Protein AF-A0A7X7H9I0-F1 (afdb_monomer_lite)

Secondary structure (DSSP, 8-state):
-----------------------HHHHHHHHHHHHHTT----SEE-SSB----SEETTEEEEEEES-TTTB-TT-BB-PPPTTT--EEEEEEEEEEETTEEEEEEEEEEEPPPPHHHHHHHHHHH------SSB-S-----SEETTEEEEEEES-TTTB-TT--B-PPPTTSPPEEEEEEEEEEETTEEEEEEEEEEEPPP--PPP-GGG-S---S---TTS--TT-TTEEEESSHHHHHHHHH----GGGT--S--EEEE-S-----HHHHHHH-TT----TTTS-----------

pLDDT: mean 80.33, std 20.79, range [27.22, 98.69]

Sequence (297 aa):
MRYKGILLFVIILLLLGCGSKVDTSDEVEKALDAAISQVEIPSVIQEEAIALPDSINTVQIIWSTDHPEYISFEGVITRPEPEAGSQKVTLSATFSLAGVIRTVRYEVTVSAIPPEEIIASALASLNIGSMEAVTDDLNLPTSIGKVEVSWISSHPEYLDQNGKVKRPLFGHENVGVSLTASLSYLGKTASKIFSVTIISSDIEPFDYSKILGFACNIEPTLLEAGDPGYYLVSNEREFLEVLAYENNAKKGTIAAKVIEITSDLDLGYSEVLAKYPEVTFNDTIFREHKTPQTHPL

Radius of gyration: 45.27 Å; chains: 1; bounding box: 93×41×139 Å

Structure (mmCIF, N/CA/C/O backbone):
data_AF-A0A7X7H9I0-F1
#
_entry.id   AF-A0A7X7H9I0-F1
#
loop_
_atom_site.group_PDB
_atom_site.id
_atom_site.type_symbol
_atom_site.label_atom_id
_atom_site.label_alt_id
_atom_site.label_comp_id
_atom_site.label_asym_id
_atom_site.label_entity_id
_atom_site.label_seq_id
_atom_site.pdbx_PDB_ins_code
_atom_site.Cartn_x
_atom_site.Cartn_y
_atom_site.Cartn_z
_atom_site.occupancy
_atom_site.B_iso_or_equiv
_atom_site.auth_seq_id
_atom_site.auth_comp_id
_atom_site.auth_asym_id
_atom_site.auth_atom_id
_atom_site.pdbx_PDB_model_num
ATOM 1 N N . MET A 1 1 ? -56.772 -25.496 32.896 1.00 38.94 1 MET A N 1
ATOM 2 C CA . MET A 1 1 ? -56.787 -26.472 34.007 1.00 38.94 1 MET A CA 1
ATOM 3 C C . MET A 1 1 ? -56.431 -25.741 35.288 1.00 38.94 1 MET A C 1
ATOM 5 O O . MET A 1 1 ? -55.405 -25.082 35.336 1.00 38.94 1 MET A O 1
ATOM 9 N N . ARG A 1 2 ? -57.339 -25.768 36.268 1.00 40.16 2 ARG A N 1
ATOM 10 C CA . ARG A 1 2 ? -57.175 -25.185 37.605 1.00 40.16 2 ARG A CA 1
ATOM 11 C C . ARG A 1 2 ? -56.570 -26.255 38.512 1.00 40.16 2 ARG A C 1
ATOM 13 O O . ARG A 1 2 ? -57.200 -27.297 38.652 1.00 40.16 2 ARG A O 1
ATOM 20 N N . TYR A 1 3 ? -55.449 -25.980 39.172 1.00 37.72 3 TYR A N 1
ATOM 21 C CA . TYR A 1 3 ? -55.061 -26.729 40.367 1.00 37.72 3 TYR A CA 1
ATOM 22 C C . TYR A 1 3 ? -55.278 -25.854 41.603 1.00 37.72 3 TYR A C 1
ATOM 24 O O . TYR A 1 3 ? -54.567 -24.888 41.855 1.00 37.72 3 TYR A O 1
ATOM 32 N N . LYS A 1 4 ? -56.352 -26.193 42.325 1.00 43.50 4 LYS A N 1
ATOM 33 C CA . LYS A 1 4 ? -56.553 -25.916 43.749 1.00 43.50 4 LYS A CA 1
ATOM 34 C C . LYS A 1 4 ? -55.719 -26.939 44.524 1.00 43.50 4 LYS A C 1
ATOM 36 O O . LYS A 1 4 ? -55.781 -28.115 44.176 1.00 43.50 4 LYS A O 1
ATOM 41 N N . GLY A 1 5 ? -55.031 -26.536 45.590 1.00 36.56 5 GLY A N 1
ATOM 42 C CA . GLY A 1 5 ? -54.359 -27.514 46.445 1.00 36.56 5 GLY A CA 1
ATOM 43 C C . GLY A 1 5 ? -53.583 -26.950 47.629 1.00 36.56 5 GLY A C 1
ATOM 44 O O . GLY A 1 5 ? -52.370 -26.882 47.568 1.00 36.56 5 GLY A O 1
ATOM 45 N N . ILE A 1 6 ? -54.317 -26.661 48.707 1.00 41.34 6 ILE A N 1
ATOM 46 C CA . ILE A 1 6 ? -53.933 -26.902 50.111 1.00 41.34 6 ILE A CA 1
ATOM 47 C C . ILE A 1 6 ? -52.895 -25.953 50.743 1.00 41.34 6 ILE A C 1
ATOM 49 O O . ILE A 1 6 ? -51.683 -26.069 50.615 1.00 41.34 6 ILE A O 1
ATOM 53 N N . LEU A 1 7 ? -53.481 -25.062 51.541 1.00 37.81 7 LEU A N 1
ATOM 54 C CA . LEU A 1 7 ? -52.951 -24.361 52.702 1.00 37.81 7 LEU A CA 1
ATOM 55 C C . LEU A 1 7 ? -52.368 -25.359 53.729 1.00 37.81 7 LEU A C 1
ATOM 57 O O . LEU A 1 7 ? -53.114 -26.179 54.263 1.00 37.81 7 LEU A O 1
ATOM 61 N N . LEU A 1 8 ? -51.080 -25.244 54.063 1.00 33.06 8 LEU A N 1
ATOM 62 C CA . LEU A 1 8 ? -50.531 -25.759 55.321 1.00 33.06 8 LEU A CA 1
ATOM 63 C C . LEU A 1 8 ? -49.818 -24.611 56.039 1.00 33.06 8 LEU A C 1
ATOM 65 O O . LEU A 1 8 ? -48.762 -24.139 55.627 1.00 33.06 8 LEU A O 1
ATOM 69 N N . PHE A 1 9 ? -50.467 -24.138 57.097 1.00 39.25 9 PHE A N 1
ATOM 70 C CA . PHE A 1 9 ? -49.982 -23.114 58.007 1.00 39.25 9 PHE A CA 1
ATOM 71 C C . PHE A 1 9 ? -48.996 -23.783 58.972 1.00 39.25 9 PHE A C 1
ATOM 73 O O . PHE A 1 9 ? -49.406 -24.545 59.844 1.00 39.25 9 PHE A O 1
ATOM 80 N N . VAL A 1 10 ? -47.699 -23.528 58.810 1.00 34.97 10 VAL A N 1
ATOM 81 C CA . VAL A 1 10 ? -46.688 -23.886 59.811 1.00 34.97 10 VAL A CA 1
ATOM 82 C C . VAL A 1 10 ? -46.135 -22.585 60.375 1.00 34.97 10 VAL A C 1
ATOM 84 O O . VAL A 1 10 ? -45.251 -21.949 59.810 1.00 34.97 10 VAL A O 1
ATOM 87 N N . ILE A 1 11 ? -46.739 -22.169 61.488 1.00 42.47 11 ILE A N 1
ATOM 88 C CA . ILE A 1 11 ? -46.217 -21.146 62.391 1.00 42.47 11 ILE A CA 1
ATOM 89 C C . ILE A 1 11 ? -44.993 -21.764 63.068 1.00 42.47 11 ILE A C 1
ATOM 91 O O . ILE A 1 11 ? -45.141 -22.658 63.900 1.00 42.47 11 ILE A O 1
ATOM 95 N N . ILE A 1 12 ? -43.793 -21.303 62.711 1.00 37.69 12 ILE A N 1
ATOM 96 C CA . ILE A 1 12 ? -42.585 -21.556 63.499 1.00 37.69 12 ILE A CA 1
ATOM 97 C C . ILE A 1 12 ? -42.215 -20.274 64.235 1.00 37.69 12 ILE A C 1
ATOM 99 O O . ILE A 1 12 ? -42.053 -19.198 63.663 1.00 37.69 12 ILE A O 1
ATOM 103 N N . LEU A 1 13 ? -42.180 -20.463 65.548 1.00 37.75 13 LEU A N 1
ATOM 104 C CA . LEU A 1 13 ? -41.926 -19.538 66.632 1.00 37.75 13 LEU A CA 1
ATOM 105 C C . LEU A 1 13 ? -40.570 -18.825 66.485 1.00 37.75 13 LEU A C 1
ATOM 107 O O . LEU A 1 13 ? -39.574 -19.429 66.092 1.00 37.75 13 LEU A O 1
ATOM 111 N N . LEU A 1 14 ? -40.557 -17.552 66.882 1.00 44.97 14 LEU A N 1
ATOM 112 C CA . LEU A 1 14 ? -39.394 -16.678 67.031 1.00 44.97 14 LEU A CA 1
ATOM 113 C C . LEU A 1 14 ? -38.219 -17.340 67.768 1.00 44.97 14 LEU A C 1
ATOM 115 O O . LEU A 1 14 ? -38.340 -17.707 68.936 1.00 44.97 14 LEU A O 1
ATOM 119 N N . LEU A 1 15 ? -37.047 -17.324 67.133 1.00 39.81 15 LEU A N 1
ATOM 120 C CA . LEU A 1 15 ? -35.767 -17.260 67.832 1.00 39.81 15 LEU A CA 1
ATOM 121 C C . LEU A 1 15 ? -35.225 -15.833 67.699 1.00 39.81 15 LEU A C 1
ATOM 123 O O . LEU A 1 15 ? -34.719 -15.428 66.654 1.00 39.81 15 LEU A O 1
ATOM 127 N N . LEU A 1 16 ? -35.360 -15.070 68.785 1.00 51.75 16 LEU A N 1
ATOM 128 C CA . LEU A 1 16 ? -34.595 -13.854 69.052 1.00 51.75 16 LEU A CA 1
ATOM 129 C C . LEU A 1 16 ? -33.119 -14.243 69.217 1.00 51.75 16 LEU A C 1
ATOM 131 O O . LEU A 1 16 ? -32.644 -14.495 70.322 1.00 51.75 16 LEU A O 1
ATOM 135 N N . GLY A 1 17 ? -32.405 -14.322 68.097 1.00 40.06 17 GLY A N 1
ATOM 136 C CA . GLY A 1 17 ? -30.949 -14.326 68.062 1.00 40.06 17 GLY A CA 1
ATOM 137 C C . GLY A 1 17 ? -30.451 -12.887 68.003 1.00 40.06 17 GLY A C 1
ATOM 138 O O . GLY A 1 17 ? -30.503 -12.252 66.954 1.00 40.06 17 GLY A O 1
ATOM 139 N N . CYS A 1 18 ? -29.995 -12.362 69.136 1.00 53.56 18 CYS A N 1
ATOM 140 C CA . CYS A 1 18 ? -29.270 -11.100 69.204 1.00 53.56 18 CYS A CA 1
ATOM 141 C C . CYS A 1 18 ? -27.853 -11.341 68.655 1.00 53.56 18 CYS A C 1
ATOM 143 O O . CYS A 1 18 ? -26.955 -11.753 69.383 1.00 53.56 18 CYS A O 1
ATOM 145 N N . GLY A 1 19 ? -27.683 -11.163 67.349 1.00 42.34 19 GLY A N 1
ATOM 146 C CA . GLY A 1 19 ? -26.397 -11.100 66.664 1.00 42.34 19 GLY A CA 1
ATOM 147 C C . GLY A 1 19 ? -26.433 -9.861 65.787 1.00 42.34 19 GLY A C 1
ATOM 148 O O . GLY A 1 19 ? -27.454 -9.608 65.150 1.00 42.34 19 GLY A O 1
ATOM 149 N N . SER A 1 20 ? -25.383 -9.044 65.831 1.00 46.44 20 SER A N 1
ATOM 150 C CA . SER A 1 20 ? -25.248 -7.821 65.036 1.00 46.44 20 SER A CA 1
ATOM 151 C C . SER A 1 20 ? -25.801 -8.034 63.628 1.00 46.44 20 SER A C 1
ATOM 153 O O . SER A 1 20 ? -25.281 -8.879 62.900 1.00 46.44 20 SER A O 1
ATOM 155 N N . LYS A 1 21 ? -26.844 -7.280 63.253 1.00 48.03 21 LYS A N 1
ATOM 156 C CA . LYS A 1 21 ? -27.198 -7.045 61.851 1.00 48.03 21 LYS A CA 1
ATOM 157 C C . LYS A 1 21 ? -25.991 -6.365 61.204 1.00 48.03 21 LYS A C 1
ATOM 159 O O . LYS A 1 21 ? -25.941 -5.146 61.117 1.00 48.03 21 LYS A O 1
ATOM 164 N N . VAL A 1 22 ? -24.981 -7.145 60.844 1.00 49.41 22 VAL A N 1
ATOM 165 C CA . VAL A 1 22 ? -24.198 -6.825 59.663 1.00 49.41 22 VAL A CA 1
ATOM 166 C C . VAL A 1 22 ? -25.232 -6.953 58.562 1.00 49.41 22 VAL A C 1
ATOM 168 O O . VAL A 1 22 ? -25.788 -8.033 58.352 1.00 49.41 22 VAL A O 1
ATOM 171 N N . ASP A 1 23 ? -25.669 -5.809 58.052 1.00 62.59 23 ASP A N 1
ATOM 172 C CA . ASP A 1 23 ? -26.717 -5.775 57.055 1.00 62.59 23 ASP A CA 1
ATOM 173 C C . ASP A 1 23 ? -26.186 -6.566 55.860 1.00 62.59 23 ASP A C 1
ATOM 175 O O . ASP A 1 23 ? -25.129 -6.243 55.323 1.00 62.59 23 ASP A O 1
ATOM 179 N N . THR A 1 24 ? -26.865 -7.638 55.457 1.00 72.38 24 THR A N 1
ATOM 180 C CA . THR A 1 24 ? -26.470 -8.412 54.269 1.00 72.38 24 THR A CA 1
ATOM 181 C C . THR A 1 24 ? -26.356 -7.506 53.038 1.00 72.38 24 THR A C 1
ATOM 183 O O . THR A 1 24 ? -25.638 -7.826 52.098 1.00 72.38 24 THR A O 1
ATOM 186 N N . SER A 1 25 ? -27.029 -6.349 53.067 1.00 83.69 25 SER A N 1
ATOM 187 C CA . SER A 1 25 ? -26.870 -5.272 52.095 1.00 83.69 25 SER A CA 1
ATOM 188 C C . SER A 1 25 ? -25.465 -4.646 52.092 1.00 83.69 25 SER A C 1
ATOM 190 O O . SER A 1 25 ? -24.923 -4.409 51.016 1.00 83.69 25 SER A O 1
ATOM 192 N N . ASP A 1 26 ? -24.850 -4.409 53.255 1.00 89.81 26 ASP A N 1
ATOM 193 C CA . ASP A 1 26 ? -23.528 -3.771 53.368 1.00 89.81 26 ASP A CA 1
ATOM 194 C C . ASP A 1 26 ? -22.414 -4.683 52.832 1.00 89.81 26 ASP A C 1
ATOM 196 O O . ASP A 1 26 ? -21.471 -4.222 52.188 1.00 89.81 26 ASP A O 1
ATOM 200 N N . GLU A 1 27 ? -22.522 -5.996 53.064 1.00 91.12 27 GLU A N 1
ATOM 201 C CA . GLU A 1 27 ? -21.573 -6.977 52.522 1.00 91.12 27 GLU A CA 1
ATOM 202 C C . GLU A 1 27 ? -21.681 -7.101 50.995 1.00 91.12 27 GLU A C 1
ATOM 204 O O . GLU A 1 27 ? -20.653 -7.204 50.320 1.00 91.12 27 GLU A O 1
ATOM 209 N N . VAL A 1 28 ? -22.902 -7.049 50.443 1.00 94.75 28 VAL A N 1
ATOM 210 C CA . VAL A 1 28 ? -23.142 -7.068 48.990 1.00 94.75 28 VAL A CA 1
ATOM 211 C C . VAL A 1 28 ? -22.573 -5.817 48.324 1.00 94.75 28 VAL A C 1
ATOM 213 O O . VAL A 1 28 ? -21.860 -5.941 47.329 1.00 94.75 28 VAL A O 1
ATOM 216 N N . GLU A 1 29 ? -22.829 -4.630 48.878 1.00 95.06 29 GLU A N 1
ATOM 217 C CA . GLU A 1 29 ? -22.290 -3.375 48.335 1.00 95.06 29 GLU A CA 1
ATOM 218 C C . GLU A 1 29 ? -20.757 -3.348 48.425 1.00 95.06 29 GLU A C 1
ATOM 220 O O . GLU A 1 29 ? -20.089 -3.042 47.440 1.00 95.06 29 GLU A O 1
ATOM 225 N N . LYS A 1 30 ? -20.169 -3.802 49.542 1.00 95.56 30 LYS A N 1
ATOM 226 C CA . LYS A 1 30 ? -18.708 -3.922 49.671 1.00 95.56 30 LYS A CA 1
ATOM 227 C C . LYS A 1 30 ? -18.103 -4.878 48.638 1.00 95.56 30 LYS A C 1
ATOM 229 O O . LYS A 1 30 ? -17.017 -4.612 48.122 1.00 95.56 30 LYS A O 1
ATOM 234 N N . ALA A 1 31 ? -18.767 -5.997 48.349 1.00 95.88 31 ALA A N 1
ATOM 235 C CA . ALA A 1 31 ? -18.317 -6.941 47.328 1.00 95.88 31 ALA A CA 1
ATOM 236 C C . ALA A 1 31 ? -18.421 -6.348 45.913 1.00 95.88 31 ALA A C 1
ATOM 238 O O . ALA A 1 31 ? -17.508 -6.546 45.111 1.00 95.88 31 ALA A O 1
ATOM 239 N N . LEU A 1 32 ? -19.486 -5.591 45.622 1.00 97.12 32 LEU A N 1
ATOM 240 C CA . LEU A 1 32 ? -19.646 -4.862 44.362 1.00 97.12 32 LEU A CA 1
ATOM 241 C C . LEU A 1 32 ? -18.554 -3.800 44.185 1.00 97.12 32 LEU A C 1
ATOM 243 O O . LEU A 1 32 ? -17.890 -3.801 43.152 1.00 97.12 32 LEU A O 1
ATOM 247 N N . ASP A 1 33 ? -18.296 -2.963 45.191 1.00 97.19 33 ASP A N 1
ATOM 248 C CA . ASP A 1 33 ? -17.233 -1.947 45.154 1.00 97.19 33 ASP A CA 1
ATOM 249 C C . ASP A 1 33 ? -15.840 -2.580 44.972 1.00 97.19 33 ASP A C 1
ATOM 251 O O . ASP A 1 33 ? -15.003 -2.099 44.198 1.00 97.19 33 ASP A O 1
ATOM 255 N N . ALA A 1 34 ? -15.590 -3.709 45.642 1.00 96.75 34 ALA A N 1
ATOM 256 C CA . ALA A 1 34 ? -14.344 -4.454 45.496 1.00 96.75 34 ALA A CA 1
ATOM 257 C C . ALA A 1 34 ? -14.191 -5.083 44.101 1.00 96.75 34 ALA A C 1
ATOM 259 O O . ALA A 1 34 ? -13.072 -5.166 43.599 1.00 96.75 34 ALA A O 1
ATOM 260 N N . ALA A 1 35 ? -15.282 -5.523 43.467 1.00 97.62 35 ALA A N 1
ATOM 261 C CA . ALA A 1 35 ? -15.255 -6.030 42.096 1.00 97.62 35 ALA A CA 1
ATOM 262 C C . ALA A 1 35 ? -15.067 -4.896 41.077 1.00 97.62 35 ALA A C 1
ATOM 264 O O . ALA A 1 35 ? -14.234 -5.011 40.184 1.00 97.62 35 ALA A O 1
ATOM 265 N N . ILE A 1 36 ? -15.780 -3.778 41.246 1.00 97.25 36 ILE A N 1
ATOM 266 C CA . ILE A 1 36 ? -15.670 -2.592 40.385 1.00 97.25 36 ILE A CA 1
ATOM 267 C C . ILE A 1 36 ? -14.239 -2.049 40.381 1.00 97.25 36 ILE A C 1
ATOM 269 O O . ILE A 1 36 ? -13.707 -1.734 39.320 1.00 97.25 36 ILE A O 1
ATOM 273 N N . SER A 1 37 ? -13.596 -1.972 41.549 1.00 96.44 37 SER A N 1
ATOM 274 C CA . SER A 1 37 ? -12.224 -1.456 41.662 1.00 96.44 37 SER A CA 1
ATOM 275 C C . SER A 1 37 ? -11.145 -2.377 41.077 1.00 96.44 37 SER A C 1
ATOM 277 O O . SER A 1 37 ? -10.020 -1.924 40.895 1.00 96.44 37 SER A O 1
ATOM 279 N N . GLN A 1 38 ? -11.469 -3.636 40.762 1.00 96.62 38 GLN A N 1
ATOM 280 C CA . GLN A 1 38 ? -10.557 -4.584 40.106 1.00 96.62 38 GLN A CA 1
ATOM 281 C C . GLN A 1 38 ? -10.653 -4.568 38.575 1.00 96.62 38 GLN A C 1
ATOM 283 O O . GLN A 1 38 ? -9.796 -5.149 37.911 1.00 96.62 38 GLN A O 1
ATOM 288 N N . VAL A 1 39 ? -11.687 -3.946 38.000 1.00 96.06 39 VAL A N 1
ATOM 289 C CA . VAL A 1 39 ? -11.819 -3.835 36.544 1.00 96.06 39 VAL A CA 1
ATOM 290 C C . VAL A 1 39 ? -11.010 -2.642 36.052 1.00 96.06 39 VAL A C 1
ATOM 292 O O . VAL A 1 39 ? -11.406 -1.488 36.225 1.00 96.06 39 VAL A O 1
ATOM 295 N N . GLU A 1 40 ? -9.896 -2.937 35.389 1.00 92.94 40 GLU A N 1
ATOM 296 C CA . GLU A 1 40 ? -9.040 -1.955 34.733 1.00 92.94 40 GLU A CA 1
ATOM 297 C C . GLU A 1 40 ? -9.202 -2.053 33.213 1.00 92.94 40 GLU A C 1
ATOM 299 O O . GLU A 1 40 ? -8.891 -3.075 32.604 1.00 92.94 40 GLU A O 1
ATOM 304 N N . ILE A 1 41 ? -9.696 -0.976 32.600 1.00 94.75 41 ILE A N 1
ATOM 305 C CA . ILE A 1 41 ? -9.855 -0.855 31.148 1.00 94.75 41 ILE A CA 1
ATOM 306 C C . ILE A 1 41 ? -8.931 0.270 30.661 1.00 94.75 41 ILE A C 1
ATOM 308 O O . ILE A 1 41 ? -9.057 1.398 31.151 1.00 94.75 41 ILE A O 1
ATOM 312 N N . PRO A 1 42 ? -8.009 0.013 29.714 1.00 93.62 42 PRO A N 1
ATOM 313 C CA . PRO A 1 42 ? -7.188 1.053 29.108 1.00 93.62 42 PRO A CA 1
ATOM 314 C C . PRO A 1 42 ? -8.047 2.128 28.437 1.00 93.62 42 PRO A C 1
ATOM 316 O O . PRO A 1 42 ? -9.002 1.832 27.721 1.00 93.62 42 PRO A O 1
ATOM 319 N N . SER A 1 43 ? -7.677 3.395 28.620 1.00 92.44 43 SER A N 1
ATOM 320 C CA . SER A 1 43 ? -8.376 4.526 27.993 1.00 92.44 43 SER A CA 1
ATOM 321 C C . SER A 1 43 ? -8.070 4.673 26.500 1.00 92.44 43 SER A C 1
ATOM 323 O O . SER A 1 43 ? -8.832 5.306 25.768 1.00 92.44 43 SER A O 1
ATOM 325 N N . VAL A 1 44 ? -6.964 4.089 26.032 1.00 94.25 44 VAL A N 1
ATOM 326 C CA . VAL A 1 44 ? -6.560 4.050 24.624 1.00 94.25 44 VAL A CA 1
ATOM 327 C C . VAL A 1 44 ? -6.101 2.640 24.295 1.00 94.25 44 VAL A C 1
ATOM 329 O O . VAL A 1 44 ? -5.271 2.09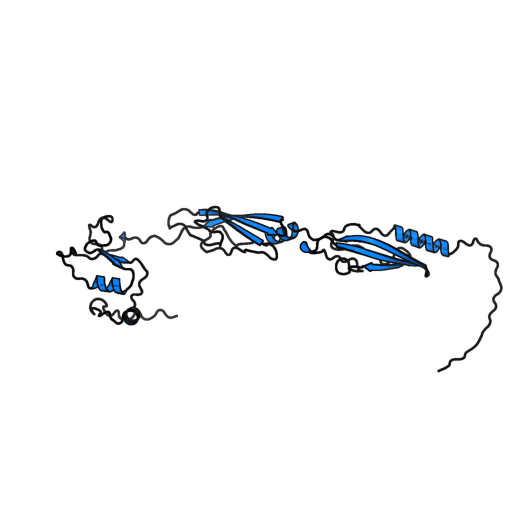2 25.016 1.00 94.25 44 VAL A O 1
ATOM 332 N N . ILE A 1 45 ? -6.605 2.081 23.195 1.00 92.06 45 ILE A N 1
ATOM 333 C CA . ILE A 1 45 ? -6.227 0.742 22.744 1.00 92.06 45 ILE A CA 1
ATOM 334 C C . ILE A 1 45 ? -5.597 0.799 21.353 1.00 92.06 45 ILE A C 1
ATOM 336 O O . ILE A 1 45 ? -6.074 1.499 20.452 1.00 92.06 45 ILE A O 1
ATOM 340 N N . GLN A 1 46 ? -4.499 0.060 21.212 1.00 87.62 46 GLN A N 1
ATOM 341 C CA . GLN A 1 46 ? -3.784 -0.198 19.957 1.00 87.62 46 GLN A CA 1
ATOM 342 C C . GLN A 1 46 ? -3.632 -1.706 19.682 1.00 87.62 46 GLN A C 1
ATOM 344 O O . GLN A 1 46 ? -3.081 -2.090 18.655 1.00 87.62 46 GLN A O 1
ATOM 349 N N . GLU A 1 47 ? -4.112 -2.543 20.601 1.00 88.12 47 GLU A N 1
ATOM 350 C CA . GLU A 1 47 ? -4.015 -4.003 20.588 1.00 88.12 47 GLU A CA 1
ATOM 351 C C . GLU A 1 47 ? -5.221 -4.637 19.874 1.00 88.12 47 GLU A C 1
ATOM 353 O O . GLU A 1 47 ? -6.229 -3.978 19.616 1.00 88.12 47 GLU A O 1
ATOM 358 N N . GLU A 1 48 ? -5.120 -5.932 19.567 1.00 87.00 48 GLU A N 1
ATOM 359 C CA . GLU A 1 48 ? -6.159 -6.697 18.857 1.00 87.00 48 GLU A CA 1
ATOM 360 C C . GLU A 1 48 ? -7.267 -7.234 19.779 1.00 87.00 48 GLU A C 1
ATOM 362 O O . GLU A 1 48 ? -8.337 -7.624 19.309 1.00 87.00 48 GLU A O 1
ATOM 367 N N . ALA A 1 49 ? -7.036 -7.258 21.093 1.00 92.00 49 ALA A N 1
ATOM 368 C CA . ALA A 1 49 ? -8.024 -7.699 22.069 1.00 92.00 49 ALA A CA 1
ATOM 369 C C . ALA A 1 49 ? -7.797 -7.065 23.445 1.00 92.00 49 ALA A C 1
ATOM 371 O O . ALA A 1 49 ? -6.672 -6.736 23.815 1.00 92.00 49 ALA A O 1
ATOM 372 N N . ILE A 1 50 ? -8.875 -6.964 24.218 1.00 93.94 50 ILE A N 1
ATOM 373 C CA . ILE A 1 50 ? -8.888 -6.567 25.626 1.00 93.94 50 ILE A CA 1
ATOM 374 C C . ILE A 1 50 ? -9.572 -7.652 26.460 1.00 93.94 50 ILE A C 1
ATOM 376 O O . ILE A 1 50 ? -10.552 -8.257 26.035 1.00 93.94 50 ILE A O 1
ATOM 380 N N . ALA A 1 51 ? -9.073 -7.898 27.670 1.00 93.38 51 ALA A N 1
ATOM 381 C CA . ALA A 1 51 ? -9.725 -8.813 28.597 1.00 93.38 51 ALA A CA 1
ATOM 382 C C . ALA A 1 51 ? -10.972 -8.163 29.219 1.00 93.38 51 ALA A C 1
ATOM 384 O O . ALA A 1 51 ? -10.868 -7.168 29.937 1.00 93.38 51 ALA A O 1
ATOM 385 N N . LEU A 1 52 ? -12.140 -8.762 28.983 1.00 95.69 52 LEU A N 1
ATOM 386 C CA . LEU A 1 52 ? -13.404 -8.383 29.612 1.00 95.69 52 LEU A CA 1
ATOM 387 C C . LEU A 1 52 ? -13.862 -9.529 30.532 1.00 95.69 52 LEU A C 1
ATOM 389 O O . LEU A 1 52 ? -14.383 -10.527 30.036 1.00 95.69 52 LEU A O 1
ATOM 393 N N . PRO A 1 53 ? -13.637 -9.449 31.859 1.00 96.06 53 PRO A N 1
ATOM 394 C CA . PRO A 1 53 ? -14.014 -10.525 32.771 1.00 96.06 53 PRO A CA 1
ATOM 395 C C . PRO A 1 53 ? -15.538 -10.667 32.842 1.00 96.06 53 PRO A C 1
ATOM 397 O O . PRO A 1 53 ? -16.251 -9.668 32.934 1.00 96.06 53 PRO A O 1
ATOM 400 N N . ASP A 1 54 ? -16.028 -11.905 32.846 1.00 96.31 54 ASP A N 1
ATOM 401 C CA . ASP A 1 54 ? -17.446 -12.247 33.033 1.00 96.31 54 ASP A CA 1
ATOM 402 C C . ASP A 1 54 ? -17.853 -12.295 34.518 1.00 96.31 54 ASP A C 1
ATOM 404 O O . ASP A 1 54 ? -19.036 -12.291 34.872 1.00 96.31 54 ASP A O 1
ATOM 408 N N . SER A 1 55 ? -16.865 -12.333 35.412 1.00 96.50 55 SER A N 1
ATOM 409 C CA . SER A 1 55 ? -17.047 -12.375 36.854 1.00 96.50 55 SER A CA 1
ATOM 410 C C . SER A 1 55 ? -15.778 -11.967 37.601 1.00 96.50 55 SER A C 1
ATOM 412 O O . SER A 1 55 ? -14.658 -12.166 37.132 1.00 96.50 55 SER A O 1
ATOM 414 N N . ILE A 1 56 ? -15.958 -11.406 38.797 1.00 97.00 56 ILE A N 1
ATOM 415 C CA . ILE A 1 56 ? -14.887 -11.174 39.772 1.00 97.00 56 ILE A CA 1
ATOM 416 C C . ILE A 1 56 ? -15.386 -11.662 41.130 1.00 97.00 56 ILE A C 1
ATOM 418 O O . ILE A 1 56 ? -16.369 -11.150 41.671 1.00 97.00 56 ILE A O 1
ATOM 422 N N . ASN A 1 57 ? -14.701 -12.653 41.702 1.00 94.12 57 ASN A N 1
ATOM 423 C CA . ASN A 1 57 ? -15.154 -13.373 42.894 1.00 94.12 57 ASN A CA 1
ATOM 424 C C . ASN A 1 57 ? -16.571 -13.950 42.697 1.00 94.12 57 ASN A C 1
ATOM 426 O O . ASN A 1 57 ? -16.766 -14.856 41.895 1.00 94.12 57 ASN A O 1
ATOM 430 N N . THR A 1 58 ? -17.561 -13.445 43.434 1.00 93.56 58 THR A N 1
ATOM 431 C CA . THR A 1 58 ? -18.972 -13.851 43.338 1.00 93.56 58 THR A CA 1
ATOM 432 C C . THR A 1 58 ? -19.824 -12.881 42.521 1.00 93.56 58 THR A C 1
ATOM 434 O O . THR A 1 58 ? -21.002 -13.155 42.293 1.00 93.56 58 THR A O 1
ATOM 437 N N . VAL A 1 59 ? -19.259 -11.748 42.095 1.00 97.94 59 VAL A N 1
ATOM 438 C CA . VAL A 1 59 ? -19.961 -10.713 41.333 1.00 97.94 59 VAL A CA 1
ATOM 439 C C . VAL A 1 59 ? -19.925 -11.083 39.855 1.00 97.94 59 VAL A C 1
ATOM 441 O O . VAL A 1 59 ? -18.848 -11.252 39.286 1.00 97.94 59 VAL A O 1
ATOM 444 N N . GLN A 1 60 ? -21.095 -11.193 39.228 1.00 98.12 60 GLN A N 1
ATOM 445 C CA . GLN A 1 60 ? -21.208 -11.393 37.781 1.00 98.12 60 GLN A CA 1
ATOM 446 C C . GLN A 1 60 ? -21.076 -10.059 37.055 1.00 98.12 60 GLN A C 1
ATOM 448 O O . GLN A 1 60 ? -21.576 -9.046 37.548 1.00 98.12 60 GLN A O 1
ATOM 453 N N . ILE A 1 61 ? -20.456 -10.069 35.879 1.00 98.12 61 ILE A N 1
ATOM 454 C CA . ILE A 1 61 ? -20.235 -8.890 35.046 1.00 98.12 61 ILE A CA 1
ATOM 455 C C . ILE A 1 61 ? -20.765 -9.183 33.645 1.00 98.12 61 ILE A C 1
ATOM 457 O O . ILE A 1 61 ? -20.385 -10.161 33.009 1.00 98.12 61 ILE A O 1
ATOM 461 N N . ILE A 1 62 ? -21.650 -8.320 33.156 1.00 97.56 62 ILE A N 1
ATOM 462 C CA . ILE A 1 62 ? -22.157 -8.374 31.784 1.00 97.56 62 ILE A CA 1
ATOM 463 C C . ILE A 1 62 ? -21.697 -7.119 31.059 1.00 97.56 62 ILE A C 1
ATOM 465 O O . ILE A 1 62 ? -21.948 -6.005 31.520 1.00 97.56 62 ILE A O 1
ATOM 469 N N . TRP A 1 63 ? -21.045 -7.306 29.918 1.00 97.69 63 TRP A N 1
ATOM 470 C CA . TRP A 1 63 ? -20.536 -6.218 29.098 1.00 97.69 63 TRP A CA 1
ATOM 471 C C . TRP A 1 63 ? -21.499 -5.862 27.970 1.00 97.69 63 TRP A C 1
ATOM 473 O O . TRP A 1 63 ? -22.133 -6.718 27.355 1.00 97.69 63 TRP A O 1
ATOM 483 N N . SER A 1 64 ? -21.581 -4.570 27.682 1.00 96.38 64 SER A N 1
ATOM 484 C CA . SER A 1 64 ? -22.190 -4.029 26.470 1.00 96.38 64 SER A CA 1
ATOM 485 C C . SER A 1 64 ? -21.331 -2.890 25.930 1.00 96.38 64 SER A C 1
ATOM 487 O O . SER A 1 64 ? -20.543 -2.289 26.659 1.00 96.38 64 SER A O 1
ATOM 489 N N . THR A 1 65 ? -21.472 -2.616 24.643 1.00 97.62 65 THR A N 1
ATOM 490 C CA . THR A 1 65 ? -20.687 -1.645 23.877 1.00 97.62 65 THR A CA 1
ATOM 491 C C . THR A 1 65 ? -21.651 -0.848 23.007 1.00 97.62 65 THR A C 1
ATOM 493 O O . THR A 1 65 ? -22.639 -1.403 22.519 1.00 97.62 65 THR A O 1
ATOM 496 N N . ASP A 1 66 ? -21.405 0.448 22.841 1.00 97.62 66 ASP A N 1
ATOM 497 C CA . ASP A 1 66 ? -22.149 1.292 21.899 1.00 97.62 66 ASP A CA 1
ATOM 498 C C . ASP A 1 66 ? -21.661 1.133 20.447 1.00 97.62 66 ASP A C 1
ATOM 500 O O . ASP A 1 66 ? -22.430 1.404 19.526 1.00 97.62 66 ASP A O 1
ATOM 504 N N . HIS A 1 67 ? -20.440 0.619 20.258 1.00 96.81 67 HIS A N 1
ATOM 505 C CA . HIS A 1 67 ? -19.792 0.397 18.963 1.00 96.81 67 HIS A CA 1
ATOM 506 C C . HIS A 1 67 ? -19.201 -1.024 18.854 1.00 96.81 67 HIS A C 1
ATOM 508 O O . HIS A 1 67 ? -17.977 -1.213 18.934 1.00 96.81 67 HIS A O 1
ATOM 514 N N . PRO A 1 68 ? -20.053 -2.056 18.685 1.00 96.50 68 PRO A N 1
ATOM 515 C CA . PRO A 1 68 ? -19.613 -3.448 18.564 1.00 96.50 68 PRO A CA 1
ATOM 516 C C . PRO A 1 68 ? -18.716 -3.715 17.347 1.00 96.50 68 PRO A C 1
ATOM 518 O O . PRO A 1 68 ? -18.007 -4.718 17.330 1.00 96.50 68 PRO A O 1
ATOM 521 N N . GLU A 1 69 ? -18.724 -2.834 16.346 1.00 95.75 69 GLU A N 1
ATOM 522 C CA . GLU A 1 69 ? -17.841 -2.880 15.182 1.00 95.75 69 GLU A CA 1
ATOM 523 C C . GLU A 1 69 ? -16.368 -2.588 15.505 1.00 95.75 69 GLU A C 1
ATOM 525 O O . GLU A 1 69 ? -15.507 -2.971 14.718 1.00 95.75 69 GLU A O 1
ATOM 530 N N . TYR A 1 70 ? -16.067 -1.946 16.643 1.00 96.69 70 TYR A N 1
ATOM 531 C CA . TYR A 1 70 ? -14.692 -1.652 17.069 1.00 96.69 70 TYR A CA 1
ATOM 532 C C . TYR A 1 70 ? -14.259 -2.465 18.284 1.00 96.69 70 TYR A C 1
ATOM 534 O O . TYR A 1 70 ? -13.113 -2.903 18.334 1.00 96.69 70 TYR A O 1
ATOM 542 N N . ILE A 1 71 ? -15.155 -2.687 19.251 1.00 96.94 71 ILE A N 1
ATOM 543 C CA . ILE A 1 71 ? -14.907 -3.565 20.400 1.00 96.94 71 ILE A CA 1
ATOM 544 C C . ILE A 1 71 ? -16.142 -4.430 20.610 1.00 96.94 71 ILE A C 1
ATOM 546 O O . ILE A 1 71 ? -17.197 -3.916 20.975 1.00 96.94 71 ILE A O 1
ATOM 550 N N . SER A 1 72 ? -16.009 -5.738 20.407 1.00 94.19 72 SER A N 1
ATOM 551 C CA . SER A 1 72 ? -17.078 -6.705 20.686 1.00 94.19 72 SER A CA 1
ATOM 552 C C . SER A 1 72 ? -17.287 -6.920 22.193 1.00 94.19 72 SER A C 1
ATOM 554 O O . SER A 1 72 ? -16.427 -6.596 23.011 1.00 94.19 72 SER A O 1
ATOM 556 N N . PHE A 1 73 ? -18.410 -7.536 22.581 1.00 88.69 73 PHE A N 1
ATOM 557 C CA . PHE A 1 73 ? -18.675 -7.883 23.987 1.00 88.69 73 PHE A CA 1
ATOM 558 C C . PHE A 1 73 ? -17.727 -8.963 24.547 1.00 88.69 73 PHE A C 1
ATOM 560 O O . PHE A 1 73 ? -17.661 -9.131 25.760 1.00 88.69 73 PHE A O 1
ATOM 567 N N . GLU A 1 74 ? -16.992 -9.673 23.685 1.00 90.06 74 GLU A N 1
ATOM 568 C CA . GLU A 1 74 ? -15.955 -10.648 24.063 1.00 90.06 74 GLU A CA 1
ATOM 569 C C . GLU A 1 74 ? -14.560 -10.008 24.156 1.00 90.06 74 GLU A C 1
ATOM 571 O O . GLU A 1 74 ? -13.581 -10.686 24.453 1.00 90.06 74 GLU A O 1
ATOM 576 N N . GLY A 1 75 ? -14.454 -8.703 23.884 1.00 92.75 75 GLY A N 1
ATOM 577 C CA . GLY A 1 75 ? -13.193 -7.972 23.939 1.00 92.75 75 GLY A CA 1
ATOM 578 C C . GLY A 1 75 ? -12.324 -8.108 22.689 1.00 92.75 75 GLY A C 1
ATOM 579 O O . GLY A 1 75 ? -11.193 -7.638 22.694 1.00 92.75 75 GLY A O 1
ATOM 580 N N . VAL A 1 76 ? -12.827 -8.698 21.599 1.00 95.38 76 VAL A N 1
ATOM 581 C CA . VAL A 1 76 ? -12.157 -8.653 20.284 1.00 95.38 76 VAL A CA 1
ATOM 582 C C . VAL A 1 76 ? -12.232 -7.237 19.720 1.00 95.38 76 VAL A C 1
ATOM 584 O O . VAL A 1 76 ? -13.320 -6.650 19.709 1.00 95.38 76 VAL A O 1
ATOM 587 N N . ILE A 1 77 ? -11.101 -6.713 19.238 1.00 97.00 77 ILE A N 1
ATOM 588 C CA . ILE A 1 77 ? -10.964 -5.342 18.742 1.00 97.00 77 ILE A CA 1
ATOM 589 C C . ILE A 1 77 ? -10.731 -5.343 17.237 1.00 97.00 77 ILE A C 1
ATOM 591 O O . ILE A 1 77 ? -9.869 -6.045 16.717 1.00 97.00 77 ILE A O 1
ATOM 595 N N . THR A 1 78 ? -11.482 -4.500 16.534 1.00 96.31 78 THR A N 1
ATOM 596 C CA . THR A 1 78 ? -11.237 -4.172 15.128 1.00 96.31 78 THR A CA 1
ATOM 597 C C . THR A 1 78 ? -10.846 -2.707 15.049 1.00 96.31 78 THR A C 1
ATOM 599 O O . THR A 1 78 ? -11.626 -1.819 15.391 1.00 96.31 78 THR A O 1
ATOM 602 N N . ARG A 1 79 ? -9.607 -2.432 14.634 1.00 96.50 79 ARG A N 1
ATOM 603 C CA . ARG A 1 79 ? -9.109 -1.056 14.553 1.00 96.50 79 ARG A CA 1
ATOM 604 C C . ARG A 1 79 ? -9.751 -0.327 13.364 1.00 96.50 79 ARG A C 1
ATOM 606 O O . ARG A 1 79 ? -9.839 -0.909 12.284 1.00 96.50 79 ARG A O 1
ATOM 613 N N . PRO A 1 80 ? -10.173 0.940 13.527 1.00 96.81 80 PRO A N 1
ATOM 614 C CA . PRO A 1 80 ? -10.670 1.744 12.420 1.00 96.81 80 PRO A CA 1
ATOM 615 C C . PRO A 1 80 ? -9.618 1.921 11.320 1.00 96.81 80 PRO A C 1
ATOM 617 O O . PRO A 1 80 ? -8.423 2.064 11.598 1.00 96.81 80 PRO A O 1
ATOM 620 N N . GLU A 1 81 ? -10.084 1.994 10.076 1.00 95.31 81 GLU A N 1
ATOM 621 C CA . GLU A 1 81 ? -9.253 2.401 8.945 1.00 95.31 81 GLU A CA 1
ATOM 622 C C . GLU A 1 81 ? -8.718 3.835 9.140 1.00 95.31 81 GLU A C 1
ATOM 624 O O . GLU A 1 81 ? -9.380 4.660 9.784 1.00 95.31 81 GLU A O 1
ATOM 629 N N . PRO A 1 82 ? -7.553 4.170 8.559 1.00 96.44 82 PRO A N 1
ATOM 630 C CA . PRO A 1 82 ? -6.928 5.484 8.718 1.00 96.44 82 PRO A CA 1
ATOM 631 C C . PRO A 1 82 ? -7.858 6.674 8.401 1.00 96.44 82 PRO A C 1
ATOM 633 O O . PRO A 1 82 ? -7.829 7.688 9.096 1.00 96.44 82 PRO A O 1
ATOM 636 N N . GLU A 1 83 ? -8.719 6.543 7.388 1.00 95.44 83 GLU A N 1
ATOM 637 C CA . GLU A 1 83 ? -9.671 7.565 6.933 1.00 95.44 83 GLU A CA 1
ATOM 638 C C . GLU A 1 83 ? -10.795 7.836 7.940 1.00 95.44 83 GLU A C 1
ATOM 640 O O . GLU A 1 83 ? -11.321 8.948 7.992 1.00 95.44 83 GLU A O 1
ATOM 645 N N . ALA A 1 84 ? -11.173 6.829 8.732 1.00 95.50 84 ALA A N 1
ATOM 646 C CA . ALA A 1 84 ? -12.188 6.979 9.770 1.00 95.50 84 ALA A CA 1
ATOM 647 C C . ALA A 1 84 ? -11.637 7.740 10.986 1.00 95.50 84 ALA A C 1
ATOM 649 O O . ALA A 1 84 ? -12.399 8.370 11.718 1.00 95.50 84 ALA A O 1
ATOM 650 N N . GLY A 1 85 ? -10.317 7.702 11.198 1.00 96.25 85 GLY A N 1
ATOM 651 C CA . GLY A 1 85 ? -9.679 8.226 12.400 1.00 96.25 85 GLY A CA 1
ATOM 652 C C . GLY A 1 85 ? -10.036 7.422 13.654 1.00 96.25 85 GLY A C 1
ATOM 653 O O . GLY A 1 85 ? -10.879 6.523 13.633 1.00 96.25 85 GLY A O 1
ATOM 654 N N . SER A 1 86 ? -9.352 7.718 14.761 1.00 97.06 86 SER A N 1
ATOM 655 C CA . SER A 1 86 ? -9.579 7.022 16.033 1.00 97.06 86 SER A CA 1
ATOM 656 C C . SER A 1 86 ? -11.007 7.226 16.533 1.00 97.06 86 SER A C 1
ATOM 658 O O . SER A 1 86 ? -11.534 8.338 16.491 1.00 97.06 86 SER A O 1
ATOM 660 N N . GLN A 1 87 ? -11.606 6.156 17.044 1.00 98.00 87 GLN A N 1
ATOM 661 C CA . GLN A 1 87 ? -13.011 6.127 17.442 1.00 98.00 87 GLN A CA 1
ATOM 662 C C . GLN A 1 87 ? -13.140 6.049 18.955 1.00 98.00 87 GLN A C 1
ATOM 664 O O . GLN A 1 87 ? -12.340 5.397 19.626 1.00 98.00 87 GLN A O 1
ATOM 669 N N . LYS A 1 88 ? -14.150 6.729 19.495 1.00 97.62 88 LYS A N 1
ATOM 670 C CA . LYS A 1 88 ? -14.505 6.637 20.912 1.00 97.62 88 LYS A CA 1
ATOM 671 C C . LYS A 1 88 ? -15.594 5.588 21.081 1.00 97.62 88 LYS A C 1
ATOM 673 O O . LYS A 1 88 ? -16.577 5.617 20.354 1.00 97.62 88 LYS A O 1
ATOM 678 N N . VAL A 1 89 ? -15.405 4.703 22.047 1.00 97.75 89 VAL A N 1
ATOM 679 C CA . VAL A 1 89 ? -16.295 3.593 22.381 1.00 97.75 89 VAL A CA 1
ATOM 680 C C . VAL A 1 89 ? -16.592 3.654 23.872 1.00 97.75 89 VAL A C 1
ATOM 682 O O . VAL A 1 89 ? -15.692 3.871 24.684 1.00 97.75 89 VAL A O 1
ATOM 685 N N . THR A 1 90 ? -17.849 3.448 24.242 1.00 97.56 90 THR A N 1
ATOM 686 C CA . THR A 1 90 ? -18.288 3.359 25.632 1.00 97.56 90 THR A CA 1
ATOM 687 C C . THR A 1 90 ? -18.586 1.907 25.977 1.00 97.56 90 THR A C 1
ATOM 689 O O . THR A 1 90 ? -19.621 1.359 25.592 1.00 97.56 90 THR A O 1
ATOM 692 N N . LEU A 1 91 ? -17.718 1.287 26.775 1.00 97.69 91 LEU A N 1
ATOM 693 C CA . LEU A 1 91 ? -17.998 -0.019 27.365 1.00 97.69 91 LEU A CA 1
ATOM 694 C C . LEU A 1 91 ? -18.798 0.163 28.654 1.00 97.69 91 LEU A C 1
ATOM 696 O O . LEU A 1 91 ? -18.405 0.919 29.541 1.00 97.69 91 LEU A O 1
ATOM 700 N N . SER A 1 92 ? -19.924 -0.531 28.772 1.00 97.50 92 SER A N 1
ATOM 701 C CA . SER A 1 92 ? -20.744 -0.557 29.983 1.00 97.50 92 SER A CA 1
ATOM 702 C C . SER A 1 92 ? -20.659 -1.935 30.631 1.00 97.50 92 SER A C 1
ATOM 704 O O . SER A 1 92 ? -21.147 -2.913 30.063 1.00 97.50 92 SER A O 1
ATOM 706 N N . ALA A 1 93 ? -20.061 -1.995 31.820 1.00 98.00 93 ALA A N 1
ATOM 707 C CA . ALA A 1 93 ? -20.004 -3.190 32.654 1.00 98.00 93 ALA A CA 1
ATOM 708 C C . ALA A 1 93 ? -21.135 -3.158 33.680 1.00 98.00 93 ALA A C 1
ATOM 710 O O . ALA A 1 93 ? -21.185 -2.268 34.535 1.00 98.00 93 ALA A O 1
ATOM 711 N N . THR A 1 94 ? -22.037 -4.129 33.610 1.00 98.25 94 THR A N 1
ATOM 712 C CA . THR A 1 94 ? -23.120 -4.320 34.572 1.00 98.25 94 THR A CA 1
ATOM 713 C C . THR A 1 94 ? -22.731 -5.404 35.571 1.00 98.25 94 THR A C 1
ATOM 715 O O . THR A 1 94 ? -22.724 -6.588 35.248 1.00 98.25 94 THR A O 1
ATOM 718 N N . PHE A 1 95 ? -22.425 -4.981 36.794 1.00 98.38 95 PHE A N 1
ATOM 719 C CA . PHE A 1 95 ? -22.090 -5.828 37.932 1.00 98.38 95 PHE A CA 1
ATOM 720 C C . PHE A 1 95 ? -23.368 -6.247 38.649 1.00 98.38 95 PHE A C 1
ATOM 722 O O . PHE A 1 95 ? -24.220 -5.399 38.929 1.00 98.38 95 PHE A O 1
ATOM 729 N N . SER A 1 96 ? -23.503 -7.529 38.980 1.00 97.81 96 SER A N 1
ATOM 730 C CA . SER A 1 96 ? -24.654 -8.030 39.728 1.00 97.81 96 SER A CA 1
ATOM 731 C C . SER A 1 96 ? -24.266 -9.039 40.805 1.00 97.81 96 SER A C 1
ATOM 733 O O . SER A 1 96 ? -23.452 -9.939 40.587 1.00 97.81 96 SER A O 1
ATOM 735 N N . LEU A 1 97 ? -24.863 -8.878 41.986 1.00 97.25 97 LEU A N 1
ATOM 736 C CA . LEU A 1 97 ? -24.728 -9.796 43.114 1.00 97.25 97 LEU A CA 1
ATOM 737 C C . LEU A 1 97 ? -25.999 -9.742 43.965 1.00 97.25 97 LEU A C 1
ATOM 739 O O . LEU A 1 97 ? -26.457 -8.665 44.335 1.00 97.25 97 LEU A O 1
ATOM 743 N N . ALA A 1 98 ? -26.583 -10.906 44.269 1.00 94.81 98 ALA A N 1
ATOM 744 C CA . ALA A 1 98 ? -27.772 -11.033 45.123 1.00 94.81 98 ALA A CA 1
ATOM 745 C C . ALA A 1 98 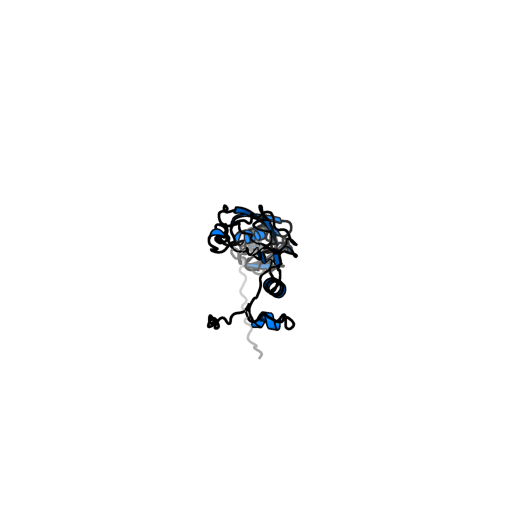? -28.959 -10.109 44.738 1.00 94.81 98 ALA A C 1
ATOM 747 O O . ALA A 1 98 ? -29.727 -9.680 45.594 1.00 94.81 98 ALA A O 1
ATOM 748 N N . GLY A 1 99 ? -29.119 -9.804 43.443 1.00 92.06 99 GLY A N 1
ATOM 749 C CA . GLY A 1 99 ? -30.179 -8.931 42.919 1.00 92.06 99 GLY A CA 1
ATOM 750 C C . GLY A 1 99 ? -29.864 -7.430 42.942 1.00 92.06 99 GLY A C 1
ATOM 751 O O . GLY A 1 99 ? -30.615 -6.657 42.348 1.00 92.06 99 GLY A O 1
ATOM 752 N N . VAL A 1 100 ? -28.756 -7.010 43.562 1.00 96.12 100 VAL A N 1
ATOM 753 C CA . VAL A 1 100 ? -28.240 -5.637 43.471 1.00 96.12 100 VAL A CA 1
ATOM 754 C C . VAL A 1 100 ? -27.432 -5.501 42.182 1.00 96.12 100 VAL A C 1
ATOM 756 O O . VAL A 1 100 ? -26.638 -6.382 41.851 1.00 96.12 100 VAL A O 1
ATOM 759 N N . ILE A 1 101 ? -27.654 -4.408 41.445 1.00 96.06 101 ILE A N 1
ATOM 760 C CA . ILE A 1 101 ? -27.031 -4.149 40.143 1.00 96.06 101 ILE A CA 1
ATOM 761 C C . ILE A 1 101 ? -26.345 -2.783 40.156 1.00 96.06 101 ILE A C 1
ATOM 763 O O . ILE A 1 101 ? -26.939 -1.780 40.555 1.00 96.06 101 ILE A O 1
ATOM 767 N N . ARG A 1 102 ? -25.111 -2.732 39.651 1.00 97.81 102 ARG A N 1
ATOM 768 C CA . ARG A 1 102 ? -24.352 -1.502 39.397 1.00 97.81 102 ARG A CA 1
ATOM 769 C C . ARG A 1 102 ? -23.878 -1.495 37.954 1.00 97.81 102 ARG A C 1
ATOM 771 O O . ARG A 1 102 ? -23.576 -2.540 37.397 1.00 97.81 102 ARG A O 1
ATOM 778 N N . THR A 1 103 ? -23.834 -0.328 37.325 1.00 97.94 103 THR A N 1
ATOM 779 C CA . THR A 1 103 ? -23.277 -0.189 35.975 1.00 97.94 103 THR A CA 1
ATOM 780 C C . THR A 1 103 ? -22.202 0.878 35.980 1.00 97.94 103 THR A C 1
ATOM 782 O O . THR A 1 103 ? -22.444 1.990 36.447 1.00 97.94 103 THR A O 1
ATOM 785 N N . VAL A 1 104 ? -21.033 0.527 35.456 1.00 98.19 104 VAL A N 1
ATOM 786 C CA . VAL A 1 104 ? -19.888 1.425 35.291 1.00 98.19 104 VAL A CA 1
ATOM 787 C C . VAL A 1 104 ? -19.610 1.572 33.804 1.00 98.19 104 VAL A C 1
ATOM 789 O O . VAL A 1 104 ? -19.715 0.605 33.050 1.00 98.19 104 VAL A O 1
ATOM 792 N N . ARG A 1 105 ? -19.300 2.799 33.381 1.00 97.69 105 ARG A N 1
ATOM 793 C CA . ARG A 1 105 ? -18.962 3.122 31.995 1.00 97.69 105 ARG A CA 1
ATOM 794 C C . ARG A 1 105 ? -17.478 3.418 31.880 1.00 97.69 105 ARG A C 1
ATOM 796 O O . ARG A 1 105 ? -16.943 4.167 32.694 1.00 97.69 105 ARG A O 1
ATOM 803 N N . TYR A 1 106 ? -16.866 2.877 30.840 1.00 97.19 106 TYR A N 1
ATOM 804 C CA . TYR A 1 106 ? -15.476 3.093 30.480 1.00 97.19 106 TYR A CA 1
ATOM 805 C C . TYR A 1 106 ? -15.440 3.752 29.106 1.00 97.19 106 TYR A C 1
ATOM 807 O O . TYR A 1 106 ? -15.937 3.186 28.132 1.00 97.19 106 TYR A O 1
ATOM 815 N N . GLU A 1 107 ? -14.880 4.958 29.042 1.00 97.00 107 GLU A N 1
ATOM 816 C CA . GLU A 1 107 ? -14.611 5.632 27.775 1.00 97.00 107 GLU A CA 1
ATOM 817 C C . GLU A 1 107 ? -13.266 5.150 27.237 1.00 97.00 107 GLU A C 1
ATOM 819 O O . GLU A 1 107 ? -12.218 5.358 27.853 1.00 97.00 107 GLU A O 1
ATOM 824 N N . VAL A 1 108 ? -13.311 4.504 26.079 1.00 97.12 108 VAL A N 1
ATOM 825 C CA . VAL A 1 108 ? -12.160 3.899 25.421 1.00 97.12 108 VAL A CA 1
ATOM 826 C C . VAL A 1 108 ? -11.974 4.554 24.064 1.00 97.12 108 VAL A C 1
ATOM 828 O O . VAL A 1 108 ? -12.925 4.737 23.310 1.00 97.12 108 VAL A O 1
ATOM 831 N N . THR A 1 109 ? -10.741 4.907 23.723 1.00 97.94 109 THR A N 1
ATOM 832 C CA . THR A 1 109 ? -10.391 5.346 22.371 1.00 97.94 109 THR A CA 1
ATOM 833 C C . THR A 1 109 ? -9.702 4.208 21.630 1.00 97.94 109 THR A C 1
ATOM 835 O O . THR A 1 109 ? -8.580 3.831 21.969 1.00 97.94 109 THR A O 1
ATOM 838 N N . VAL A 1 110 ? -10.346 3.677 20.593 1.00 97.69 110 VAL A N 1
ATOM 839 C CA . VAL A 1 110 ? -9.733 2.707 19.682 1.00 97.69 110 VAL A CA 1
ATOM 840 C C . VAL A 1 110 ? -8.932 3.474 18.643 1.00 97.69 110 VAL A C 1
ATOM 842 O O . VAL A 1 110 ? -9.475 4.271 17.872 1.00 97.69 110 VAL A O 1
ATOM 845 N N . SER A 1 111 ? -7.620 3.260 18.638 1.00 97.12 111 SER A N 1
ATOM 846 C CA . SER A 1 111 ? -6.727 3.971 17.731 1.00 97.12 111 SER A CA 1
ATOM 847 C C . SER A 1 111 ? -6.875 3.433 16.314 1.00 97.12 111 SER A C 1
ATOM 849 O O . SER A 1 111 ? -6.744 2.224 16.092 1.00 97.12 111 SER A O 1
ATOM 851 N N . ALA A 1 112 ? -7.087 4.331 15.350 1.00 97.25 112 ALA A N 1
ATOM 852 C CA . ALA A 1 112 ? -7.055 3.957 13.941 1.00 97.25 112 ALA A CA 1
ATOM 853 C C . ALA A 1 112 ? -5.689 3.381 13.556 1.00 97.25 112 ALA A C 1
ATOM 855 O O . ALA A 1 112 ? -4.670 3.627 14.216 1.00 97.25 112 ALA A O 1
ATOM 856 N N . ILE A 1 113 ? -5.670 2.602 12.481 1.00 96.19 113 ILE A N 1
ATOM 857 C CA . ILE A 1 113 ? -4.422 2.168 11.861 1.00 96.19 113 ILE A CA 1
ATOM 858 C C . ILE A 1 113 ? -3.687 3.430 11.367 1.00 96.19 113 ILE A C 1
ATOM 860 O O . ILE A 1 113 ? -4.302 4.277 10.716 1.00 96.19 113 ILE A O 1
ATOM 864 N N . PRO A 1 114 ? -2.402 3.635 11.701 1.00 96.00 114 PRO A N 1
ATOM 865 C CA . PRO A 1 114 ? -1.654 4.769 11.181 1.00 96.00 114 PRO A CA 1
ATOM 866 C C . PRO A 1 114 ? -1.419 4.587 9.668 1.00 96.00 114 PRO A C 1
ATOM 868 O O . PRO A 1 114 ? -1.076 3.482 9.237 1.00 96.00 114 PRO A O 1
ATOM 871 N N . PRO A 1 115 ? -1.553 5.640 8.836 1.00 97.31 115 PRO A N 1
ATOM 872 C CA . PRO A 1 115 ? -1.294 5.543 7.396 1.00 97.31 115 PRO A CA 1
ATOM 873 C C . PRO A 1 115 ? 0.097 4.980 7.060 1.00 97.31 115 PRO A C 1
ATOM 875 O O . PRO A 1 115 ? 0.272 4.317 6.040 1.00 97.31 115 PRO A O 1
ATOM 878 N N . GLU A 1 116 ? 1.085 5.212 7.924 1.00 97.19 116 GLU A N 1
ATOM 879 C CA . GLU A 1 116 ? 2.447 4.698 7.793 1.00 97.19 116 GLU A CA 1
ATOM 880 C C . GLU A 1 116 ? 2.518 3.164 7.825 1.00 97.19 116 GLU A C 1
ATOM 882 O O . GLU A 1 116 ? 3.348 2.588 7.127 1.00 97.19 116 GLU A O 1
ATOM 887 N N . GLU A 1 117 ? 1.645 2.493 8.582 1.00 96.75 117 GLU A N 1
ATOM 888 C CA . GLU A 1 117 ? 1.580 1.025 8.639 1.00 96.75 117 GLU A CA 1
ATOM 889 C C . GLU A 1 117 ? 1.040 0.448 7.320 1.00 96.75 117 GLU A C 1
ATOM 891 O O . GLU A 1 117 ? 1.583 -0.526 6.793 1.00 96.75 117 GLU A O 1
ATOM 896 N N . ILE A 1 118 ? 0.055 1.121 6.711 1.00 97.94 118 ILE A N 1
ATOM 897 C CA . ILE A 1 118 ? -0.448 0.781 5.372 1.00 97.94 118 ILE A CA 1
ATOM 898 C C . ILE A 1 118 ? 0.655 0.959 4.318 1.00 97.94 118 ILE A C 1
ATOM 900 O O . ILE A 1 118 ? 0.871 0.071 3.489 1.00 97.94 118 ILE A O 1
ATOM 904 N N . ILE A 1 119 ? 1.403 2.068 4.376 1.00 98.31 119 ILE A N 1
ATOM 905 C CA . ILE A 1 119 ? 2.547 2.306 3.482 1.00 98.31 119 ILE A CA 1
ATOM 906 C C . ILE A 1 119 ? 3.640 1.254 3.696 1.00 98.31 119 ILE A C 1
ATOM 908 O O . ILE A 1 119 ? 4.190 0.758 2.717 1.00 98.31 119 ILE A O 1
ATOM 912 N N . ALA A 1 120 ? 3.953 0.882 4.939 1.00 97.81 120 ALA A N 1
ATOM 913 C CA . ALA A 1 120 ? 4.969 -0.124 5.239 1.00 97.81 120 ALA A CA 1
ATOM 914 C C . ALA A 1 120 ? 4.602 -1.500 4.659 1.00 97.81 120 ALA A C 1
ATOM 916 O O . ALA A 1 120 ? 5.450 -2.162 4.058 1.00 97.81 120 ALA A O 1
ATOM 917 N N . SER A 1 121 ? 3.332 -1.900 4.765 1.00 97.38 121 SER A N 1
ATOM 918 C CA . SER A 1 121 ? 2.817 -3.126 4.144 1.00 97.38 121 SER A CA 1
ATOM 919 C C . SER A 1 121 ? 2.905 -3.081 2.608 1.00 97.38 121 SER A C 1
ATOM 921 O O . SER A 1 121 ? 3.380 -4.026 1.966 1.00 97.38 121 SER A O 1
ATOM 923 N N . ALA A 1 122 ? 2.549 -1.945 1.996 1.00 98.19 122 ALA A N 1
ATOM 924 C CA . ALA A 1 122 ? 2.714 -1.734 0.556 1.00 98.19 122 ALA A CA 1
ATOM 925 C C . ALA A 1 122 ? 4.194 -1.774 0.121 1.00 98.19 122 ALA A C 1
ATOM 927 O O . ALA A 1 122 ? 4.541 -2.390 -0.884 1.00 98.19 122 ALA A O 1
ATOM 928 N N . LEU A 1 123 ? 5.096 -1.183 0.905 1.00 97.38 123 LEU A N 1
ATOM 929 C CA . LEU A 1 123 ? 6.537 -1.180 0.642 1.00 97.38 123 LEU A CA 1
ATOM 930 C C . LEU A 1 123 ? 7.142 -2.592 0.704 1.00 97.38 123 LEU A C 1
ATOM 932 O O . LEU A 1 123 ? 8.016 -2.936 -0.099 1.00 97.38 123 LEU A O 1
ATOM 936 N N . ALA A 1 124 ? 6.681 -3.401 1.661 1.00 97.19 124 ALA A N 1
ATOM 937 C CA . ALA A 1 124 ? 7.105 -4.786 1.836 1.00 97.19 124 ALA A CA 1
ATOM 938 C C . ALA A 1 124 ? 6.622 -5.689 0.691 1.00 97.19 124 ALA A C 1
ATOM 940 O O . ALA A 1 124 ? 7.347 -6.592 0.276 1.00 97.19 124 ALA A O 1
ATOM 941 N N . SER A 1 125 ? 5.430 -5.422 0.152 1.00 97.12 125 SER A N 1
ATOM 942 C CA . SER A 1 125 ? 4.873 -6.151 -0.995 1.00 97.12 125 SER A CA 1
ATOM 943 C C . SER A 1 125 ? 5.368 -5.645 -2.355 1.00 97.12 125 SER A C 1
ATOM 945 O O . SER A 1 125 ? 5.247 -6.368 -3.345 1.00 97.12 125 SER A O 1
ATOM 947 N N . LEU A 1 126 ? 5.974 -4.451 -2.424 1.00 97.44 126 LEU A N 1
ATOM 948 C CA . LEU A 1 126 ? 6.530 -3.903 -3.661 1.00 97.44 126 LEU A CA 1
ATOM 949 C C . LEU A 1 126 ? 7.732 -4.727 -4.155 1.00 97.44 126 LEU A C 1
ATOM 951 O O . LEU A 1 126 ? 8.863 -4.605 -3.655 1.00 97.44 126 LEU A O 1
ATOM 955 N N . ASN A 1 127 ? 7.467 -5.513 -5.197 1.00 94.06 127 ASN A N 1
ATOM 956 C CA . ASN A 1 127 ? 8.408 -6.356 -5.920 1.00 94.06 127 ASN A CA 1
ATOM 957 C C . ASN A 1 127 ? 8.231 -6.140 -7.431 1.00 94.06 127 ASN A C 1
ATOM 959 O O . ASN A 1 127 ? 7.119 -6.259 -7.939 1.00 94.06 127 ASN A O 1
ATOM 963 N N . ILE A 1 128 ? 9.326 -5.839 -8.132 1.00 94.31 128 ILE A N 1
ATOM 964 C CA . ILE A 1 128 ? 9.348 -5.609 -9.586 1.00 94.31 128 ILE A CA 1
ATOM 965 C C . ILE A 1 128 ? 10.308 -6.559 -10.323 1.00 94.31 128 ILE A C 1
ATOM 967 O O . ILE A 1 128 ? 10.752 -6.272 -11.428 1.00 94.31 128 ILE A O 1
ATOM 971 N N . GLY A 1 129 ? 10.589 -7.725 -9.730 1.00 91.69 129 GLY A N 1
ATOM 972 C CA . GLY A 1 129 ? 11.342 -8.808 -10.366 1.00 91.69 129 GLY A CA 1
ATOM 973 C C . GLY A 1 129 ? 12.862 -8.693 -10.230 1.00 91.69 129 GLY A C 1
ATOM 974 O O . GLY A 1 129 ? 13.376 -7.993 -9.358 1.00 91.69 129 GLY A O 1
ATOM 975 N N . SER A 1 130 ? 13.580 -9.446 -11.071 1.00 91.56 130 SER A N 1
ATOM 976 C CA . SER A 1 130 ? 15.048 -9.422 -11.125 1.00 91.56 130 SER A CA 1
ATOM 977 C C . SER A 1 130 ? 15.547 -8.176 -11.848 1.00 91.56 130 SER A C 1
ATOM 979 O O . SER A 1 130 ? 14.969 -7.755 -12.846 1.00 91.56 130 SER A O 1
ATOM 981 N N . MET A 1 131 ? 16.643 -7.606 -11.351 1.00 95.25 131 MET A N 1
ATOM 982 C CA . MET A 1 131 ? 17.145 -6.299 -11.783 1.00 95.25 131 MET A CA 1
ATOM 983 C C . MET A 1 131 ? 18.619 -6.324 -12.174 1.00 95.25 131 MET A C 1
ATOM 985 O O . MET A 1 131 ? 19.180 -5.288 -12.497 1.00 95.25 131 MET A O 1
ATOM 989 N N . GLU A 1 132 ? 19.256 -7.492 -12.149 1.00 94.12 132 GLU A N 1
ATOM 990 C CA . GLU A 1 132 ? 20.688 -7.638 -12.441 1.00 94.12 132 GLU A CA 1
ATOM 991 C C . GLU A 1 132 ? 20.977 -7.751 -13.946 1.00 94.12 132 GLU A C 1
ATOM 993 O O . GLU A 1 132 ? 22.108 -7.541 -14.380 1.00 94.12 132 GLU A O 1
ATOM 998 N N . ALA A 1 133 ? 19.960 -8.100 -14.740 1.00 94.56 133 ALA A N 1
ATOM 999 C CA . ALA A 1 133 ? 20.098 -8.432 -16.152 1.00 94.56 133 ALA A CA 1
ATOM 1000 C C . ALA A 1 133 ? 18.830 -8.084 -16.948 1.00 94.56 133 ALA A C 1
ATOM 1002 O O . ALA A 1 133 ? 18.157 -8.962 -17.482 1.00 94.56 133 ALA A O 1
ATOM 1003 N N . VAL A 1 134 ? 18.460 -6.804 -16.977 1.00 96.00 134 VAL A N 1
ATOM 1004 C CA . VAL A 1 134 ? 17.220 -6.355 -17.620 1.00 96.00 134 VAL A CA 1
ATOM 1005 C C . VAL A 1 134 ? 17.405 -6.223 -19.130 1.00 96.00 134 VAL A C 1
ATOM 1007 O O . VAL A 1 134 ? 18.281 -5.495 -19.604 1.00 96.00 134 VAL A O 1
ATOM 1010 N N . THR A 1 135 ? 16.548 -6.923 -19.873 1.00 91.88 135 THR A N 1
ATOM 1011 C CA . THR A 1 135 ? 16.464 -6.896 -21.342 1.00 91.88 135 THR A CA 1
ATOM 1012 C C . THR A 1 135 ? 15.117 -6.400 -21.860 1.00 91.88 135 THR A C 1
ATOM 1014 O O . THR A 1 135 ? 15.056 -5.915 -22.987 1.00 91.88 135 THR A O 1
ATOM 1017 N N . ASP A 1 136 ? 14.069 -6.489 -21.043 1.00 91.50 136 ASP A N 1
ATOM 1018 C CA . ASP A 1 136 ? 12.680 -6.207 -21.409 1.00 91.50 136 ASP A CA 1
ATOM 1019 C C . ASP A 1 136 ? 12.104 -5.060 -20.575 1.00 91.50 136 ASP A C 1
ATOM 1021 O O . ASP A 1 136 ? 12.638 -4.719 -19.516 1.00 91.50 136 ASP A O 1
ATOM 1025 N N . ASP A 1 137 ? 10.994 -4.487 -21.045 1.00 94.31 137 ASP A N 1
ATOM 1026 C CA . ASP A 1 137 ? 10.251 -3.456 -20.319 1.00 94.31 137 ASP A CA 1
ATOM 1027 C C . ASP A 1 137 ? 9.815 -3.956 -18.928 1.00 94.31 137 ASP A C 1
ATOM 1029 O O . ASP A 1 137 ? 9.389 -5.101 -18.743 1.00 94.31 137 ASP A O 1
ATOM 1033 N N . LEU A 1 138 ? 9.899 -3.074 -17.932 1.00 95.50 138 LEU A N 1
ATOM 1034 C CA . LEU A 1 138 ? 9.514 -3.363 -16.556 1.00 95.50 138 LEU A CA 1
ATOM 1035 C C . LEU A 1 138 ? 8.036 -3.048 -16.329 1.00 95.50 138 LEU A C 1
ATOM 1037 O O . LEU A 1 138 ? 7.547 -1.982 -16.693 1.00 95.50 138 LEU A O 1
ATOM 1041 N N . ASN A 1 139 ? 7.331 -3.935 -15.630 1.00 95.50 139 ASN A N 1
ATOM 1042 C CA . ASN A 1 139 ? 5.985 -3.635 -15.157 1.00 95.50 139 ASN A CA 1
ATOM 1043 C C . ASN A 1 139 ? 6.056 -2.862 -13.832 1.00 95.50 139 ASN A C 1
ATOM 1045 O O . ASN A 1 139 ? 6.272 -3.452 -12.770 1.00 95.50 139 ASN A O 1
ATOM 1049 N N . LEU A 1 140 ? 5.892 -1.542 -13.902 1.00 97.38 140 LEU A N 1
ATOM 1050 C CA . LEU A 1 140 ? 5.957 -0.654 -12.746 1.00 97.38 140 LEU A CA 1
ATOM 1051 C C . LEU A 1 140 ? 4.542 -0.370 -12.210 1.00 97.38 140 LEU A C 1
ATOM 1053 O O . LEU A 1 140 ? 3.778 0.346 -12.861 1.00 97.38 140 LEU A O 1
ATOM 1057 N N . PRO A 1 141 ? 4.152 -0.900 -11.033 1.00 97.44 141 PRO A N 1
ATOM 1058 C CA . PRO A 1 141 ? 2.832 -0.630 -10.476 1.00 97.44 141 PRO A CA 1
ATOM 1059 C C . PRO A 1 141 ? 2.692 0.850 -10.112 1.00 97.44 141 PRO A C 1
ATOM 1061 O O . PRO A 1 141 ? 3.597 1.433 -9.518 1.00 97.44 141 PRO A O 1
ATOM 1064 N N . THR A 1 142 ? 1.537 1.438 -10.416 1.00 97.56 142 THR A N 1
ATOM 1065 C CA . THR A 1 142 ? 1.173 2.814 -10.026 1.00 97.56 142 THR A CA 1
ATOM 1066 C C . THR A 1 142 ? 0.377 2.873 -8.719 1.00 97.56 142 THR A C 1
ATOM 1068 O O . THR A 1 142 ? 0.129 3.951 -8.183 1.00 97.56 142 THR A O 1
ATOM 1071 N N . SER A 1 143 ? -0.013 1.717 -8.176 1.00 97.69 143 SER A N 1
ATOM 1072 C CA . SER A 1 143 ? -0.698 1.596 -6.887 1.00 97.69 143 SER A CA 1
ATOM 1073 C C . SER A 1 143 ? -0.518 0.206 -6.278 1.00 97.69 143 SER A C 1
ATOM 1075 O O . SER A 1 143 ? -0.466 -0.785 -7.010 1.00 97.69 143 SER A O 1
ATOM 1077 N N . ILE A 1 144 ? -0.511 0.120 -4.948 1.00 97.75 144 ILE A N 1
ATOM 1078 C CA . ILE A 1 144 ? -0.582 -1.129 -4.180 1.00 97.75 144 ILE A CA 1
ATOM 1079 C C . ILE A 1 144 ? -1.691 -0.980 -3.139 1.00 97.75 144 ILE A C 1
ATOM 1081 O O . ILE A 1 144 ? -1.553 -0.254 -2.152 1.00 97.75 144 ILE A O 1
ATOM 1085 N N . GLY A 1 145 ? -2.821 -1.651 -3.367 1.00 96.19 145 GLY A N 1
ATOM 1086 C CA . GLY A 1 145 ? -4.021 -1.438 -2.561 1.00 96.19 145 GLY A CA 1
ATOM 1087 C C . GLY A 1 145 ? -4.472 0.023 -2.641 1.00 96.19 145 GLY A C 1
ATOM 1088 O O . GLY A 1 145 ? -4.758 0.518 -3.726 1.00 96.19 145 GLY A O 1
ATOM 1089 N N . LYS A 1 146 ? -4.515 0.710 -1.494 1.00 95.62 146 LYS A N 1
ATOM 1090 C CA . LYS A 1 146 ? -4.866 2.139 -1.398 1.00 95.62 146 LYS A CA 1
ATOM 1091 C C . LYS A 1 146 ? -3.665 3.090 -1.541 1.00 95.62 146 LYS A C 1
ATOM 1093 O O . LYS A 1 146 ? -3.851 4.302 -1.530 1.00 95.62 146 LYS A O 1
ATOM 1098 N N . VAL A 1 147 ? -2.442 2.562 -1.615 1.00 98.50 147 VAL A N 1
ATOM 1099 C CA . VAL A 1 147 ? -1.209 3.359 -1.649 1.00 98.50 147 VAL A CA 1
ATOM 1100 C C . VAL A 1 147 ? -0.848 3.674 -3.094 1.00 98.50 147 VAL A C 1
ATOM 1102 O O . VAL A 1 147 ? -0.701 2.760 -3.904 1.00 98.50 147 VAL A O 1
ATOM 1105 N N . GLU A 1 148 ? -0.686 4.952 -3.419 1.00 98.62 148 GLU A N 1
ATOM 1106 C CA . GLU A 1 148 ? -0.217 5.397 -4.734 1.00 98.62 148 GLU A CA 1
ATOM 1107 C C . GLU A 1 148 ? 1.294 5.191 -4.853 1.00 98.62 148 GLU A C 1
ATOM 1109 O O . GLU A 1 148 ? 2.023 5.349 -3.873 1.00 98.62 148 GLU A O 1
ATOM 1114 N N . VAL A 1 149 ? 1.772 4.849 -6.050 1.00 98.69 149 VAL A N 1
ATOM 1115 C CA . VAL A 1 149 ? 3.193 4.639 -6.347 1.00 98.69 149 VAL A CA 1
ATOM 1116 C C . VAL A 1 149 ? 3.581 5.466 -7.567 1.00 98.69 149 VAL A C 1
ATOM 1118 O O . VAL A 1 149 ? 2.942 5.399 -8.615 1.00 98.69 149 VAL A O 1
ATOM 1121 N N . SER A 1 150 ? 4.661 6.227 -7.444 1.00 98.19 150 SER A N 1
ATOM 1122 C CA . SER A 1 150 ? 5.268 6.986 -8.539 1.00 98.19 150 SER A CA 1
ATOM 1123 C C . SER A 1 150 ? 6.741 6.625 -8.688 1.00 98.19 150 SER A C 1
ATOM 1125 O O . SER A 1 150 ? 7.396 6.244 -7.717 1.00 98.19 150 SER A O 1
ATOM 1127 N N . TRP A 1 151 ? 7.261 6.730 -9.909 1.00 98.56 151 TRP A N 1
ATOM 1128 C CA . TRP A 1 151 ? 8.592 6.245 -10.259 1.00 98.56 151 TRP A CA 1
ATOM 1129 C C . TRP A 1 151 ? 9.451 7.355 -10.846 1.00 98.56 151 TRP A C 1
ATOM 1131 O O . TRP A 1 151 ? 8.987 8.149 -11.660 1.00 98.56 151 TRP A O 1
ATOM 1141 N N . ILE A 1 152 ? 10.719 7.394 -10.441 1.00 98.31 152 ILE A N 1
ATOM 1142 C CA . ILE A 1 152 ? 11.729 8.298 -10.996 1.00 98.31 152 ILE A CA 1
ATOM 1143 C C . ILE A 1 152 ? 12.979 7.486 -11.321 1.00 98.31 152 ILE A C 1
ATOM 1145 O O . ILE A 1 152 ? 13.491 6.757 -10.471 1.00 98.31 152 ILE A O 1
ATOM 1149 N N . SER A 1 153 ? 13.477 7.635 -12.546 1.00 98.38 153 SER A N 1
ATOM 1150 C CA . SER A 1 153 ? 14.704 6.996 -13.022 1.00 98.38 153 SER A CA 1
ATOM 1151 C C . SER A 1 153 ? 15.879 7.969 -12.993 1.00 98.38 153 SER A C 1
ATOM 1153 O O . SER A 1 153 ? 15.723 9.143 -13.331 1.00 98.38 153 SER A O 1
ATOM 1155 N N . SER A 1 154 ? 17.066 7.481 -12.623 1.00 98.38 154 SER A N 1
ATOM 1156 C CA . SER A 1 154 ? 18.311 8.249 -12.745 1.00 98.38 154 SER A CA 1
ATOM 1157 C C . SER A 1 154 ? 18.790 8.398 -14.195 1.00 98.38 154 SER A C 1
ATOM 1159 O O . SER A 1 154 ? 19.573 9.301 -14.466 1.00 98.38 154 SER A O 1
ATOM 1161 N N . HIS A 1 155 ? 18.344 7.515 -15.096 1.00 96.19 155 HIS A N 1
ATOM 1162 C CA . HIS A 1 155 ? 18.724 7.469 -16.513 1.00 96.19 155 HIS A CA 1
ATOM 1163 C C . HIS A 1 155 ? 17.479 7.201 -17.383 1.00 96.19 155 HIS A C 1
ATOM 1165 O O . HIS A 1 155 ? 17.301 6.088 -17.898 1.00 96.19 155 HIS A O 1
ATOM 1171 N N . PRO A 1 156 ? 16.564 8.184 -17.509 1.00 94.44 156 PRO A N 1
ATOM 1172 C CA . PRO A 1 156 ? 15.306 8.032 -18.245 1.00 94.44 156 PRO A CA 1
ATOM 1173 C C . PRO A 1 156 ? 15.486 7.690 -19.732 1.00 94.44 156 PRO A C 1
ATOM 1175 O O . PRO A 1 156 ? 14.558 7.197 -20.362 1.00 94.44 156 PRO A O 1
ATOM 1178 N N . GLU A 1 157 ? 16.669 7.922 -20.300 1.00 92.00 157 GLU A N 1
ATOM 1179 C CA . GLU A 1 157 ? 17.022 7.552 -21.670 1.00 92.00 157 GLU A CA 1
ATOM 1180 C C . GLU A 1 157 ? 17.248 6.043 -21.876 1.00 92.00 157 GLU A C 1
ATOM 1182 O O . GLU A 1 157 ? 17.161 5.579 -23.016 1.00 92.00 157 GLU A O 1
ATOM 1187 N N . TYR A 1 158 ? 17.510 5.290 -20.798 1.00 92.50 158 TYR A N 1
ATOM 1188 C CA . TYR A 1 158 ? 17.647 3.826 -20.805 1.00 92.50 158 TYR A CA 1
ATOM 1189 C C . TYR A 1 158 ? 16.471 3.115 -20.123 1.00 92.50 158 TYR A C 1
ATOM 1191 O O . TYR A 1 158 ? 16.121 2.009 -20.522 1.00 92.50 158 TYR A O 1
ATOM 1199 N N . LEU A 1 159 ? 15.855 3.733 -19.112 1.00 96.38 159 LEU A N 1
ATOM 1200 C CA . LEU A 1 159 ? 14.665 3.222 -18.428 1.00 96.38 159 LEU A CA 1
ATOM 1201 C C . LEU A 1 159 ? 13.777 4.387 -18.000 1.00 96.38 159 LEU A C 1
ATOM 1203 O O . LEU A 1 159 ? 14.153 5.127 -17.090 1.00 96.38 159 LEU A O 1
ATOM 1207 N N . ASP A 1 160 ? 12.614 4.548 -18.628 1.00 93.19 160 ASP A N 1
ATOM 1208 C CA . ASP A 1 160 ? 11.692 5.643 -18.311 1.00 93.19 160 ASP A CA 1
ATOM 1209 C C . ASP A 1 160 ? 10.790 5.348 -17.092 1.00 93.19 160 ASP A C 1
ATOM 1211 O O . ASP A 1 160 ? 10.786 4.255 -16.523 1.00 93.19 160 ASP A O 1
ATOM 1215 N N . GLN A 1 161 ? 10.003 6.344 -16.674 1.00 92.31 161 GLN A N 1
ATOM 1216 C CA . GLN A 1 161 ? 9.089 6.238 -15.526 1.00 92.31 161 GLN A CA 1
ATOM 1217 C C . GLN A 1 161 ? 7.928 5.244 -15.722 1.00 92.31 161 GLN A C 1
ATOM 1219 O O . GLN A 1 161 ? 7.261 4.899 -14.750 1.00 92.31 161 GLN A O 1
ATOM 1224 N N . ASN A 1 162 ? 7.659 4.819 -16.960 1.00 92.25 162 ASN A N 1
ATOM 1225 C CA . ASN A 1 162 ? 6.628 3.835 -17.293 1.00 92.25 162 ASN A CA 1
ATOM 1226 C C . ASN A 1 162 ? 7.206 2.416 -17.376 1.00 92.25 162 ASN A C 1
ATOM 1228 O O . ASN A 1 162 ? 6.454 1.472 -17.602 1.00 92.25 162 ASN A O 1
ATOM 1232 N N . GLY A 1 163 ? 8.524 2.268 -17.212 1.00 94.69 163 GLY A N 1
ATOM 1233 C CA . GLY A 1 163 ? 9.216 0.992 -17.312 1.00 94.69 163 GLY A CA 1
ATOM 1234 C C . GLY A 1 163 ? 9.718 0.657 -18.715 1.00 94.69 163 GLY A C 1
ATOM 1235 O O . GLY A 1 163 ? 10.189 -0.456 -18.919 1.00 94.69 163 GLY A O 1
ATOM 1236 N N . LYS A 1 164 ? 9.660 1.587 -19.679 1.00 92.69 164 LYS A N 1
ATOM 1237 C CA . LYS A 1 164 ? 10.178 1.367 -21.037 1.00 92.69 164 LYS A CA 1
ATOM 1238 C C . LYS A 1 164 ? 11.701 1.253 -20.997 1.00 92.69 164 LYS A C 1
ATOM 1240 O O . LYS A 1 164 ? 12.366 2.206 -20.589 1.00 92.69 164 LYS A O 1
ATOM 1245 N N . VAL A 1 165 ? 12.252 0.136 -21.464 1.00 94.56 165 VAL A N 1
ATOM 1246 C CA . VAL A 1 165 ? 13.691 -0.135 -21.503 1.00 94.56 165 VAL A CA 1
ATOM 1247 C C . VAL A 1 165 ? 14.248 0.112 -22.901 1.00 94.56 165 VAL A C 1
ATOM 1249 O O . VAL A 1 165 ? 13.737 -0.361 -23.916 1.00 94.56 165 VAL A O 1
ATOM 1252 N N . LYS A 1 166 ? 15.361 0.840 -22.956 1.00 88.50 166 LYS A N 1
ATOM 1253 C CA . LYS A 1 166 ? 16.206 0.982 -24.138 1.00 88.50 166 LYS A CA 1
ATOM 1254 C C . LYS A 1 166 ? 17.576 0.405 -23.815 1.00 88.50 166 LYS A C 1
ATOM 1256 O O . LYS A 1 166 ? 18.284 0.914 -22.954 1.00 88.50 166 LYS A O 1
ATOM 1261 N N . ARG A 1 167 ? 17.959 -0.657 -24.521 1.00 91.12 167 ARG A N 1
ATOM 1262 C CA . ARG A 1 167 ? 19.245 -1.332 -24.310 1.00 91.12 167 ARG A CA 1
ATOM 1263 C C . ARG A 1 167 ? 20.398 -0.564 -24.978 1.00 91.12 167 ARG A C 1
ATOM 1265 O O . ARG A 1 167 ? 20.202 -0.007 -26.063 1.00 91.12 167 ARG A O 1
ATOM 1272 N N . PRO A 1 168 ? 21.605 -0.557 -24.383 1.00 86.88 168 PRO A N 1
ATOM 1273 C CA . PRO A 1 168 ? 22.826 -0.140 -25.072 1.00 86.88 168 PRO A CA 1
ATOM 1274 C C . PRO A 1 168 ? 23.097 -0.994 -26.319 1.00 86.88 168 PRO A C 1
ATOM 1276 O O . PRO A 1 168 ? 22.651 -2.137 -26.409 1.00 86.88 168 PRO A O 1
ATOM 1279 N N . LEU A 1 169 ? 23.849 -0.459 -27.281 1.00 80.81 169 LEU A N 1
ATOM 1280 C CA . LEU A 1 169 ? 24.226 -1.195 -28.493 1.00 80.81 169 LEU A CA 1
ATOM 1281 C C . LEU A 1 169 ? 25.209 -2.332 -28.189 1.00 80.81 169 LEU A C 1
ATOM 1283 O O . LEU A 1 169 ? 25.886 -2.330 -27.161 1.00 80.81 169 LEU A O 1
ATOM 1287 N N . PHE A 1 170 ? 25.333 -3.278 -29.118 1.00 78.56 170 PHE A N 1
ATOM 1288 C CA . PHE A 1 170 ? 26.319 -4.349 -29.012 1.00 78.56 170 PHE A CA 1
ATOM 1289 C C . PHE A 1 170 ? 27.739 -3.808 -28.829 1.00 78.56 170 PHE A C 1
ATOM 1291 O O . PHE A 1 170 ? 28.117 -2.775 -29.393 1.00 78.56 170 PHE A O 1
ATOM 1298 N N . GLY A 1 171 ? 28.511 -4.496 -27.988 1.00 77.06 171 GLY A N 1
ATOM 1299 C CA . GLY A 1 171 ? 29.876 -4.116 -27.626 1.00 77.06 171 GLY A CA 1
ATOM 1300 C C . GLY A 1 171 ? 29.985 -2.910 -26.685 1.00 77.06 171 GLY A C 1
ATOM 1301 O O . GLY A 1 171 ? 31.096 -2.587 -26.275 1.00 77.06 171 GLY A O 1
ATOM 1302 N N . HIS A 1 172 ? 28.873 -2.258 -26.323 1.00 84.88 172 HIS A N 1
ATOM 1303 C CA . HIS A 1 172 ? 28.863 -1.229 -25.280 1.00 84.88 172 HIS A CA 1
ATOM 1304 C C . HIS A 1 172 ? 28.717 -1.857 -23.890 1.00 84.88 172 HIS A C 1
ATOM 1306 O O . HIS A 1 172 ? 28.247 -2.988 -23.736 1.00 84.88 172 HIS A O 1
ATOM 1312 N N . GLU A 1 173 ? 29.119 -1.100 -22.870 1.00 92.00 173 GLU A N 1
ATOM 1313 C CA . GLU A 1 173 ? 28.980 -1.501 -21.472 1.00 92.00 173 GLU A CA 1
ATOM 1314 C C . GLU A 1 173 ? 27.509 -1.534 -21.027 1.00 92.00 173 GLU A C 1
ATOM 1316 O O . GLU A 1 173 ? 26.652 -0.820 -21.557 1.00 92.00 173 GLU A O 1
ATOM 1321 N N . ASN A 1 174 ? 27.225 -2.364 -20.020 1.00 95.00 174 ASN A N 1
ATOM 1322 C CA . ASN A 1 174 ? 25.925 -2.396 -19.354 1.00 95.00 174 ASN A CA 1
ATOM 1323 C C . ASN A 1 174 ? 25.686 -1.090 -18.590 1.00 95.00 174 ASN A C 1
ATOM 1325 O O . ASN A 1 174 ? 26.619 -0.491 -18.055 1.00 95.00 174 ASN A O 1
ATOM 1329 N N . VAL A 1 175 ? 24.423 -0.684 -18.474 1.00 95.25 175 VAL A N 1
ATOM 1330 C CA . VAL A 1 175 ? 24.053 0.569 -17.806 1.00 95.25 175 VAL A CA 1
ATOM 1331 C C . VAL A 1 175 ? 23.405 0.285 -16.458 1.00 95.25 175 VAL A C 1
ATOM 1333 O O . VAL A 1 175 ? 22.427 -0.455 -16.368 1.00 95.25 175 VAL A O 1
ATOM 1336 N N . GLY A 1 176 ? 23.938 0.913 -15.408 1.00 97.44 176 GLY A N 1
ATOM 1337 C CA . GLY A 1 176 ? 23.331 0.943 -14.080 1.00 97.44 176 GLY A CA 1
ATOM 1338 C C . GLY A 1 176 ? 22.323 2.088 -13.944 1.00 97.44 176 GLY A C 1
ATOM 1339 O O . GLY A 1 176 ? 22.652 3.250 -14.185 1.00 97.44 176 GLY A O 1
ATOM 1340 N N . VAL A 1 177 ? 21.102 1.781 -13.519 1.00 98.12 177 VAL A N 1
ATOM 1341 C CA . VAL A 1 177 ? 20.022 2.745 -13.284 1.00 98.12 177 VAL A CA 1
ATOM 1342 C C . VAL A 1 177 ? 19.519 2.616 -11.850 1.00 98.12 177 VAL A C 1
ATOM 1344 O O . VAL A 1 177 ? 19.190 1.526 -11.391 1.00 98.12 177 VAL A O 1
ATOM 1347 N N . SER A 1 178 ? 19.425 3.740 -11.144 1.00 97.94 178 SER A N 1
ATOM 1348 C CA . SER A 1 178 ? 18.735 3.813 -9.857 1.00 97.94 178 SER A CA 1
ATOM 1349 C C . SER A 1 178 ? 17.287 4.210 -10.104 1.00 97.94 178 SER A C 1
ATOM 1351 O O . SER A 1 178 ? 17.008 5.343 -10.502 1.00 97.94 178 SER A O 1
ATOM 1353 N N . LEU A 1 179 ? 16.365 3.281 -9.867 1.00 98.31 179 LEU A N 1
ATOM 1354 C CA . LEU A 1 179 ? 14.933 3.500 -10.013 1.00 98.31 179 LEU A CA 1
ATOM 1355 C C . LEU A 1 179 ? 14.304 3.700 -8.629 1.00 98.31 179 LEU A C 1
ATOM 1357 O O . LEU A 1 179 ? 14.357 2.819 -7.773 1.00 98.31 179 LEU A O 1
ATOM 1361 N N . THR A 1 180 ? 13.726 4.873 -8.390 1.00 98.50 180 THR A N 1
ATOM 1362 C CA . THR A 1 180 ? 13.138 5.242 -7.097 1.00 98.50 180 THR A CA 1
ATOM 1363 C C . THR A 1 180 ? 11.622 5.138 -7.162 1.00 98.50 180 THR A C 1
ATOM 1365 O O . THR A 1 180 ? 10.993 5.882 -7.911 1.00 98.50 180 THR A O 1
ATOM 1368 N N . ALA A 1 181 ? 11.042 4.258 -6.347 1.00 98.56 181 ALA A N 1
ATOM 1369 C CA . ALA A 1 181 ? 9.611 4.228 -6.073 1.00 98.56 181 ALA A CA 1
ATOM 1370 C C . ALA A 1 181 ? 9.291 5.174 -4.913 1.00 98.56 181 ALA A C 1
ATOM 1372 O O . ALA A 1 181 ? 9.879 5.039 -3.839 1.00 98.56 181 ALA A O 1
ATOM 1373 N N . SER A 1 182 ? 8.343 6.085 -5.102 1.00 98.44 182 SER A N 1
ATOM 1374 C CA . SER A 1 182 ? 7.772 6.921 -4.044 1.00 98.44 182 SER A CA 1
ATOM 1375 C C . SER A 1 182 ? 6.328 6.506 -3.803 1.00 98.44 182 SER A C 1
ATOM 1377 O O . SER A 1 182 ? 5.508 6.555 -4.718 1.00 98.44 182 SER A O 1
ATOM 1379 N N . LEU A 1 183 ? 6.041 6.080 -2.577 1.00 98.62 183 LEU A N 1
ATOM 1380 C CA . LEU A 1 183 ? 4.735 5.622 -2.130 1.00 98.62 183 LEU A CA 1
ATOM 1381 C C . LEU A 1 183 ? 4.059 6.729 -1.327 1.00 98.62 183 LEU A C 1
ATOM 1383 O O . LEU A 1 183 ? 4.706 7.323 -0.460 1.00 98.62 183 LEU A O 1
ATOM 1387 N N . SER A 1 184 ? 2.771 6.970 -1.562 1.00 98.38 184 SER A N 1
ATOM 1388 C CA . SER A 1 184 ? 1.998 7.975 -0.830 1.00 98.38 184 SER A CA 1
ATOM 1389 C C . SER A 1 184 ? 0.612 7.493 -0.429 1.00 98.38 184 SER A C 1
ATOM 1391 O O . SER A 1 184 ? -0.100 6.856 -1.203 1.00 98.38 184 SER A O 1
ATOM 1393 N N . TYR A 1 185 ? 0.219 7.835 0.797 1.00 98.50 185 TYR A N 1
ATOM 1394 C CA . TYR A 1 185 ? -1.114 7.568 1.322 1.00 98.50 185 TYR A CA 1
ATOM 1395 C C . TYR A 1 185 ? -1.464 8.557 2.441 1.00 98.50 185 TYR A C 1
ATOM 1397 O O . TYR A 1 185 ? -0.685 8.738 3.375 1.00 98.50 185 TYR A O 1
ATOM 1405 N N . LEU A 1 186 ? -2.615 9.234 2.334 1.00 97.25 186 LEU A N 1
ATOM 1406 C CA . LEU A 1 186 ? -3.104 10.238 3.300 1.00 97.25 186 LEU A CA 1
ATOM 1407 C C . LEU A 1 186 ? -2.045 11.274 3.739 1.00 97.25 186 LEU A C 1
ATOM 1409 O O . LEU A 1 186 ? -1.902 11.595 4.919 1.00 97.25 186 LEU A O 1
ATOM 1413 N N . GLY A 1 187 ? -1.270 11.794 2.783 1.00 95.94 187 GLY A N 1
ATOM 1414 C CA . GLY A 1 187 ? -0.228 12.799 3.033 1.00 95.94 187 GLY A CA 1
ATOM 1415 C C . GLY A 1 187 ? 1.046 12.261 3.695 1.00 95.94 187 GLY A C 1
ATOM 1416 O O . GLY A 1 187 ? 1.969 13.032 3.954 1.00 95.94 187 GLY A O 1
ATOM 1417 N N . LYS A 1 188 ? 1.125 10.953 3.959 1.00 98.12 188 LYS A N 1
ATOM 1418 C CA . LYS A 1 188 ? 2.348 10.262 4.376 1.00 98.12 188 LYS A CA 1
ATOM 1419 C C . LYS A 1 188 ? 3.045 9.668 3.165 1.00 98.12 188 LYS A C 1
ATOM 1421 O O . LYS A 1 188 ? 2.395 9.309 2.184 1.00 98.12 188 LYS A O 1
ATOM 1426 N N . THR A 1 189 ? 4.368 9.575 3.243 1.00 97.69 189 THR A N 1
ATOM 1427 C CA . THR A 1 189 ? 5.205 9.123 2.130 1.00 97.69 189 THR A CA 1
ATOM 1428 C C . THR A 1 189 ? 6.331 8.218 2.604 1.00 97.69 189 THR A C 1
ATOM 1430 O O . THR A 1 189 ? 6.903 8.453 3.668 1.00 97.69 189 THR A O 1
ATOM 1433 N N . ALA A 1 190 ? 6.709 7.250 1.776 1.00 98.44 190 ALA A N 1
ATOM 1434 C CA . ALA A 1 190 ? 7.941 6.477 1.914 1.00 98.44 190 ALA A CA 1
ATOM 1435 C C . ALA A 1 190 ? 8.544 6.223 0.529 1.00 98.44 190 ALA A C 1
ATOM 1437 O O . ALA A 1 190 ? 7.865 6.386 -0.482 1.00 98.44 190 ALA A O 1
ATOM 1438 N N . SER A 1 191 ? 9.807 5.809 0.464 1.00 97.69 191 SER A N 1
ATOM 1439 C CA . SER A 1 191 ? 10.444 5.475 -0.808 1.00 97.69 191 SER A CA 1
ATOM 1440 C C . SER A 1 191 ? 11.313 4.228 -0.718 1.00 97.69 191 SER A C 1
ATOM 1442 O O . SER A 1 191 ? 11.776 3.836 0.355 1.00 97.69 191 SER A O 1
ATOM 1444 N N . LYS A 1 192 ? 11.516 3.589 -1.871 1.00 97.88 192 LYS A N 1
ATOM 1445 C CA . LYS A 1 192 ? 12.408 2.441 -2.053 1.00 97.88 192 LYS A CA 1
ATOM 1446 C C . LYS A 1 192 ? 13.208 2.642 -3.326 1.00 97.88 192 LYS A C 1
ATOM 1448 O O . LYS A 1 192 ? 12.647 2.973 -4.367 1.00 97.88 192 LYS A O 1
ATOM 1453 N N . ILE A 1 193 ? 14.516 2.450 -3.226 1.00 97.94 193 ILE A N 1
ATOM 1454 C CA . ILE A 1 193 ? 15.422 2.533 -4.367 1.00 97.94 193 ILE A CA 1
ATOM 1455 C C . ILE A 1 193 ? 15.725 1.119 -4.834 1.00 97.94 193 ILE A C 1
ATOM 1457 O O . ILE A 1 193 ? 16.011 0.231 -4.030 1.00 97.94 193 ILE A O 1
ATOM 1461 N N . PHE A 1 194 ? 15.680 0.945 -6.143 1.00 97.94 194 PHE A N 1
ATOM 1462 C CA . PHE A 1 194 ? 16.042 -0.270 -6.831 1.00 97.94 194 PHE A CA 1
ATOM 1463 C C . PHE A 1 194 ? 17.258 -0.018 -7.718 1.00 97.94 194 PHE A C 1
ATOM 1465 O O . PHE A 1 194 ? 17.295 0.957 -8.470 1.00 97.94 194 PHE A O 1
ATOM 1472 N N . SER A 1 195 ? 18.248 -0.902 -7.632 1.00 97.56 195 SER A N 1
ATOM 1473 C CA . SER A 1 195 ? 19.418 -0.887 -8.508 1.00 97.56 195 SER A CA 1
ATOM 1474 C C . SER A 1 195 ? 19.165 -1.811 -9.691 1.00 97.56 195 SER A C 1
ATOM 1476 O O . SER A 1 195 ? 19.058 -3.021 -9.517 1.00 97.56 195 SER A O 1
ATOM 1478 N N . VAL A 1 196 ? 19.055 -1.227 -10.881 1.00 98.25 196 VAL A N 1
ATOM 1479 C CA . VAL A 1 196 ? 18.773 -1.919 -12.139 1.00 98.25 196 VAL A CA 1
ATOM 1480 C C . VAL A 1 196 ? 20.019 -1.930 -13.009 1.00 98.25 196 VAL A C 1
ATOM 1482 O O . VAL A 1 196 ? 20.701 -0.922 -13.139 1.00 98.25 196 VAL A O 1
ATOM 1485 N N . THR A 1 197 ? 20.330 -3.065 -13.618 1.00 98.06 197 THR A N 1
ATOM 1486 C CA . THR A 1 197 ? 21.384 -3.221 -14.618 1.00 98.06 197 THR A CA 1
ATOM 1487 C C . THR A 1 197 ? 20.750 -3.647 -15.931 1.00 98.06 197 THR A C 1
ATOM 1489 O O . THR A 1 197 ? 20.174 -4.729 -16.036 1.00 98.06 197 THR A O 1
ATOM 1492 N N . ILE A 1 198 ? 20.847 -2.775 -16.930 1.00 97.25 198 ILE A N 1
ATOM 1493 C CA . ILE A 1 198 ? 20.355 -3.010 -18.287 1.00 97.25 198 ILE A CA 1
ATOM 1494 C C . ILE A 1 198 ? 21.520 -3.537 -19.111 1.00 97.25 198 ILE A C 1
ATOM 1496 O O . ILE A 1 198 ? 22.561 -2.878 -19.216 1.00 97.25 198 ILE A O 1
ATOM 1500 N N . ILE A 1 199 ? 21.353 -4.727 -19.684 1.00 94.75 199 ILE A N 1
ATOM 1501 C CA . ILE A 1 199 ? 22.417 -5.375 -20.453 1.00 94.75 199 ILE A CA 1
ATOM 1502 C C . ILE A 1 199 ? 22.408 -4.865 -21.891 1.00 94.75 199 ILE A C 1
ATOM 1504 O O . ILE A 1 199 ? 21.347 -4.667 -22.498 1.00 94.75 199 ILE A O 1
ATOM 1508 N N . SER A 1 200 ? 23.606 -4.661 -22.440 1.00 86.06 200 SER A N 1
ATOM 1509 C CA . SER A 1 200 ? 23.784 -4.302 -23.843 1.00 86.06 200 SER A CA 1
ATOM 1510 C C . SER A 1 200 ? 23.170 -5.332 -24.795 1.00 86.06 200 SER A C 1
ATOM 1512 O O . SER A 1 200 ? 22.885 -6.482 -24.446 1.00 86.06 200 SER A O 1
ATOM 1514 N N . SER A 1 201 ? 22.869 -4.883 -26.009 1.00 83.19 201 SER A N 1
ATOM 1515 C CA . SER A 1 201 ? 22.338 -5.737 -27.062 1.00 83.19 201 SER A CA 1
ATOM 1516 C C . SER A 1 201 ? 23.335 -6.840 -27.407 1.00 83.19 201 SER A C 1
ATOM 1518 O O . SER A 1 201 ? 24.521 -6.587 -27.584 1.00 83.19 201 SER A O 1
ATOM 1520 N N . ASP A 1 202 ? 22.838 -8.058 -27.542 1.00 81.75 202 ASP A N 1
ATOM 1521 C CA . ASP A 1 202 ? 23.54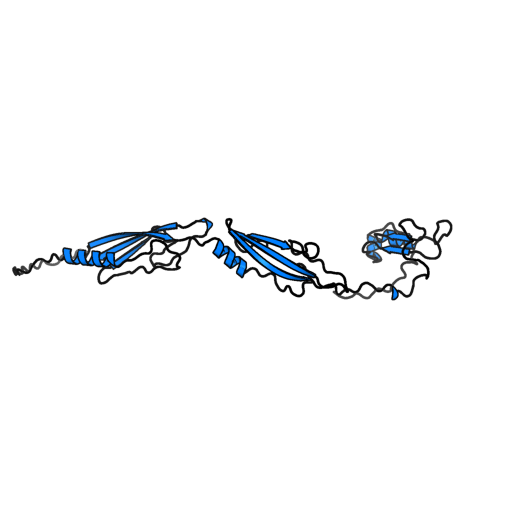7 -9.226 -28.060 1.00 81.75 202 ASP A CA 1
ATOM 1522 C C . ASP A 1 202 ? 23.500 -9.296 -29.597 1.00 81.75 202 ASP A C 1
ATOM 1524 O O . ASP A 1 202 ? 24.149 -10.140 -30.211 1.00 81.75 202 ASP A O 1
ATOM 1528 N N . ILE A 1 203 ? 22.773 -8.370 -30.231 1.00 72.69 203 IL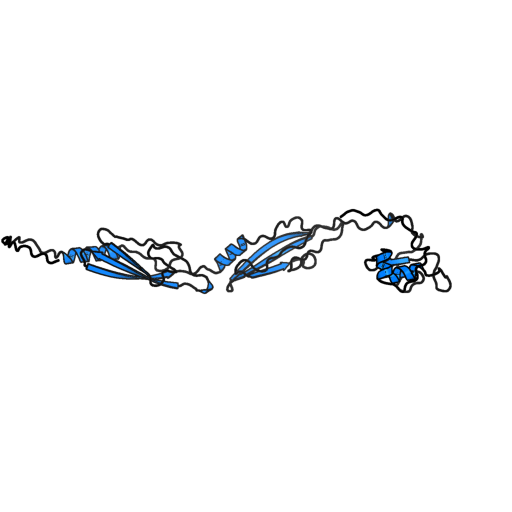E A N 1
ATOM 1529 C CA . ILE A 1 203 ? 22.669 -8.255 -31.685 1.00 72.69 203 ILE A CA 1
ATOM 1530 C C . ILE A 1 203 ? 23.905 -7.533 -32.223 1.00 72.69 203 ILE A C 1
ATOM 1532 O O . ILE A 1 203 ? 23.988 -6.304 -32.165 1.00 72.69 203 ILE A O 1
ATOM 1536 N N . GLU A 1 204 ? 24.850 -8.300 -32.769 1.00 66.44 204 GLU A N 1
ATOM 1537 C CA . GLU A 1 204 ? 26.006 -7.763 -33.488 1.00 66.44 204 GLU A CA 1
ATOM 1538 C C . GLU A 1 204 ? 25.569 -6.805 -34.609 1.00 66.44 204 GLU A C 1
ATOM 1540 O O . GLU A 1 204 ? 24.6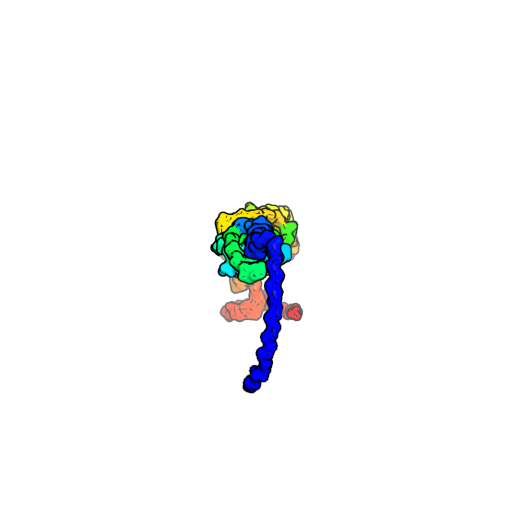19 -7.103 -35.343 1.00 66.44 204 GLU A O 1
ATOM 1545 N N . PRO A 1 205 ? 26.264 -5.665 -34.795 1.00 62.06 205 PRO A N 1
ATOM 1546 C CA . PRO A 1 205 ? 26.073 -4.857 -35.986 1.00 62.06 205 PRO A CA 1
ATOM 1547 C C . PRO A 1 205 ? 26.357 -5.724 -37.211 1.00 62.06 205 PRO A C 1
ATOM 1549 O O . PRO A 1 205 ? 27.317 -6.498 -37.221 1.00 62.06 205 PRO A O 1
ATOM 1552 N N . PHE A 1 206 ? 25.544 -5.582 -38.255 1.00 53.81 206 PHE A N 1
ATOM 1553 C CA . PHE A 1 206 ? 25.775 -6.316 -39.490 1.00 53.81 206 PHE A CA 1
ATOM 1554 C C . PHE A 1 206 ? 27.169 -5.985 -40.044 1.00 53.81 206 PHE A C 1
ATOM 1556 O O . PHE A 1 206 ? 27.499 -4.825 -40.298 1.00 53.81 206 PHE A O 1
ATOM 1563 N N . ASP A 1 207 ? 28.000 -7.011 -40.220 1.00 61.41 207 ASP A N 1
ATOM 1564 C CA . ASP A 1 207 ? 29.340 -6.857 -40.773 1.00 61.41 207 ASP A CA 1
ATOM 1565 C C . ASP A 1 207 ? 29.259 -6.682 -42.295 1.00 61.41 207 ASP A C 1
ATOM 1567 O O . ASP A 1 207 ? 29.253 -7.650 -43.063 1.00 61.41 207 ASP A O 1
ATOM 1571 N N . TYR A 1 208 ? 29.214 -5.423 -42.736 1.00 51.34 208 TYR A N 1
ATOM 1572 C CA . TYR A 1 208 ? 29.184 -5.057 -44.153 1.00 51.34 208 TYR A CA 1
ATOM 1573 C C . TYR A 1 208 ? 30.389 -5.594 -44.947 1.00 51.34 208 TYR A C 1
ATOM 1575 O O . TYR A 1 208 ? 30.295 -5.712 -46.168 1.00 51.34 208 TYR A O 1
ATOM 1583 N N . SER A 1 209 ? 31.497 -5.984 -44.295 1.00 50.22 209 SER A N 1
ATOM 1584 C CA . SER A 1 209 ? 32.662 -6.572 -44.975 1.00 50.22 209 SER A CA 1
ATOM 1585 C C . SER A 1 209 ? 32.415 -7.996 -45.499 1.00 50.22 209 SER A C 1
ATOM 1587 O O . SER A 1 209 ? 33.135 -8.462 -46.383 1.00 50.22 209 SER A O 1
ATOM 1589 N N . LYS A 1 210 ? 31.362 -8.675 -45.015 1.00 44.34 210 LYS A N 1
ATOM 1590 C CA . LYS A 1 210 ? 30.930 -10.004 -45.491 1.00 44.34 210 LYS A CA 1
ATOM 1591 C C . LYS A 1 210 ? 30.050 -9.946 -46.738 1.00 44.34 210 LYS A C 1
ATOM 1593 O O . LYS A 1 210 ? 29.752 -10.989 -47.323 1.00 44.34 210 LYS A O 1
ATOM 1598 N N . ILE A 1 211 ? 29.656 -8.750 -47.175 1.00 46.06 211 ILE A N 1
ATOM 1599 C CA . ILE A 1 211 ? 29.008 -8.563 -48.470 1.00 46.06 211 ILE A CA 1
ATOM 1600 C C . ILE A 1 211 ? 30.091 -8.675 -49.550 1.00 46.06 211 ILE A C 1
ATOM 1602 O O . ILE A 1 211 ? 30.789 -7.718 -49.885 1.00 46.06 211 ILE A O 1
ATOM 1606 N N . LEU A 1 212 ? 30.239 -9.872 -50.117 1.00 42.19 212 LEU A N 1
ATOM 1607 C CA . LEU A 1 212 ? 31.041 -10.092 -51.319 1.00 42.19 212 LEU A CA 1
ATOM 1608 C C . LEU A 1 212 ? 30.276 -9.551 -52.532 1.00 42.19 212 LEU A C 1
ATOM 1610 O O . LEU A 1 212 ? 29.596 -10.294 -53.237 1.00 42.19 212 LEU A O 1
ATOM 1614 N N . GLY A 1 213 ? 30.368 -8.239 -52.750 1.00 43.50 213 GLY A N 1
ATOM 1615 C CA . GLY A 1 213 ? 29.742 -7.588 -53.896 1.00 43.50 213 GLY A CA 1
ATOM 1616 C C . GLY A 1 213 ? 29.507 -6.094 -53.723 1.00 43.50 213 GLY A C 1
ATOM 1617 O O . GLY A 1 213 ? 28.375 -5.650 -53.862 1.00 43.50 213 GLY A O 1
ATOM 1618 N N . PHE A 1 214 ? 30.556 -5.311 -53.472 1.00 39.84 214 PHE A N 1
ATOM 1619 C CA . PHE A 1 214 ? 30.508 -3.866 -53.703 1.00 39.84 214 PHE A CA 1
ATOM 1620 C C . PHE A 1 214 ? 31.531 -3.473 -54.762 1.00 39.84 214 PHE A C 1
ATOM 1622 O O . PHE A 1 214 ? 32.667 -3.953 -54.766 1.00 39.84 214 PHE A O 1
ATOM 1629 N N . ALA A 1 215 ? 31.109 -2.597 -55.675 1.00 40.00 215 ALA A N 1
ATOM 1630 C CA . ALA A 1 215 ? 32.016 -1.869 -56.543 1.00 40.00 215 ALA A CA 1
ATOM 1631 C C . ALA A 1 215 ? 33.020 -1.116 -55.654 1.00 40.00 215 ALA A C 1
ATOM 1633 O O . ALA A 1 215 ? 32.659 -0.209 -54.910 1.00 40.00 215 ALA A O 1
ATOM 1634 N N . CYS A 1 216 ? 34.275 -1.553 -55.689 1.00 36.31 216 CYS A N 1
ATOM 1635 C CA . CYS A 1 216 ? 35.385 -0.893 -55.018 1.00 36.31 216 CYS A CA 1
ATOM 1636 C C . CYS A 1 216 ? 35.493 0.558 -55.533 1.00 36.31 216 CYS A C 1
ATOM 1638 O O . CYS A 1 216 ? 35.519 0.752 -56.749 1.00 36.31 216 CYS A O 1
ATOM 1640 N N . ASN A 1 217 ? 35.577 1.529 -54.610 1.00 40.75 217 ASN A N 1
ATOM 1641 C CA . ASN A 1 217 ? 35.694 2.993 -54.794 1.00 40.75 217 ASN A CA 1
ATOM 1642 C C . ASN A 1 217 ? 34.417 3.844 -54.673 1.00 40.75 217 ASN A C 1
ATOM 1644 O O . ASN A 1 217 ? 34.211 4.753 -55.475 1.00 40.75 217 ASN A O 1
ATOM 1648 N N . ILE A 1 218 ? 33.610 3.647 -53.631 1.00 44.81 218 ILE A N 1
ATOM 1649 C CA . ILE A 1 218 ? 32.762 4.740 -53.133 1.00 44.81 218 ILE A CA 1
ATOM 1650 C C . ILE A 1 218 ? 33.158 4.982 -51.675 1.00 44.81 218 ILE A C 1
ATOM 1652 O O . ILE A 1 218 ? 32.912 4.140 -50.814 1.00 44.81 218 ILE A O 1
ATOM 1656 N N . GLU A 1 219 ? 33.854 6.091 -51.406 1.00 46.03 219 GLU A N 1
ATOM 1657 C CA . GLU A 1 219 ? 34.017 6.587 -50.036 1.00 46.03 219 GLU A CA 1
ATOM 1658 C C . GLU A 1 219 ? 32.617 6.926 -49.487 1.00 46.03 219 GLU A C 1
ATOM 1660 O O . GLU A 1 219 ? 31.837 7.561 -50.202 1.00 46.03 219 GLU A O 1
ATOM 1665 N N . PRO A 1 220 ? 32.262 6.526 -48.252 1.00 46.38 220 PRO A N 1
ATOM 1666 C CA . PRO A 1 220 ? 30.888 6.575 -47.729 1.00 46.38 220 PRO A CA 1
ATOM 1667 C C . PRO A 1 220 ? 30.361 7.994 -47.428 1.00 46.38 220 PRO A C 1
ATOM 1669 O O . PRO A 1 220 ? 29.412 8.154 -46.671 1.00 46.38 220 PRO A O 1
ATOM 1672 N N . THR A 1 221 ? 30.971 9.037 -47.992 1.00 49.97 221 THR A N 1
ATOM 1673 C CA . THR A 1 221 ? 30.728 10.444 -47.635 1.00 49.97 221 THR A CA 1
ATOM 1674 C C . THR A 1 221 ? 30.349 11.344 -48.809 1.00 49.97 221 THR A C 1
ATOM 1676 O O . THR A 1 221 ? 30.432 12.559 -48.675 1.00 49.97 221 THR A O 1
ATOM 1679 N N . LEU A 1 222 ? 29.955 10.804 -49.963 1.00 55.31 222 LEU A N 1
ATOM 1680 C CA . LEU A 1 222 ? 29.702 11.627 -51.158 1.00 55.31 222 LEU A CA 1
ATOM 1681 C C . LEU A 1 222 ? 28.380 11.344 -51.879 1.00 55.31 222 LEU A C 1
ATOM 1683 O O . LEU A 1 222 ? 28.237 11.802 -53.005 1.00 55.31 222 LEU A O 1
ATOM 1687 N N . LEU A 1 223 ? 27.450 10.596 -51.274 1.00 59.91 223 LEU A N 1
ATOM 1688 C CA . LEU A 1 223 ? 26.126 10.371 -51.859 1.00 59.91 223 LEU A CA 1
ATOM 1689 C C . LEU A 1 223 ? 25.039 10.966 -50.960 1.00 59.91 223 LEU A C 1
ATOM 1691 O O . LEU A 1 223 ? 24.741 10.441 -49.891 1.00 59.91 223 LEU A O 1
ATOM 1695 N N . GLU A 1 224 ? 24.478 12.083 -51.397 1.00 61.44 224 GLU A N 1
ATOM 1696 C CA . GLU A 1 224 ? 23.313 12.746 -50.828 1.00 61.44 224 GLU A CA 1
ATOM 1697 C C . GLU A 1 224 ? 22.061 12.426 -51.653 1.00 61.44 224 GLU A C 1
ATOM 1699 O O . GLU A 1 224 ? 22.118 12.056 -52.829 1.00 61.44 224 GLU A O 1
ATOM 1704 N N . ALA A 1 225 ? 20.886 12.590 -51.042 1.00 56.00 225 ALA A N 1
ATOM 1705 C CA . ALA A 1 225 ? 19.613 12.443 -51.737 1.00 56.00 225 ALA A CA 1
ATOM 1706 C C . ALA A 1 225 ? 19.575 13.317 -53.007 1.00 56.00 225 ALA A C 1
ATOM 1708 O O . ALA A 1 225 ? 19.628 14.543 -52.929 1.00 56.00 225 ALA A O 1
ATOM 1709 N N . GLY A 1 226 ? 19.440 12.680 -54.173 1.00 58.53 226 GLY A N 1
ATOM 1710 C CA . GLY A 1 226 ? 19.466 13.354 -55.475 1.00 58.53 226 GLY A CA 1
ATOM 1711 C C . GLY A 1 226 ? 20.766 13.168 -56.258 1.00 58.53 226 GLY A C 1
ATOM 1712 O O . GLY A 1 226 ? 20.806 13.547 -57.432 1.00 58.53 226 GLY A O 1
ATOM 1713 N N . ASP A 1 227 ? 21.786 12.541 -55.665 1.00 64.25 227 ASP A N 1
ATOM 1714 C CA . ASP A 1 227 ? 23.003 12.218 -56.390 1.00 64.25 227 ASP A CA 1
ATOM 1715 C C . ASP A 1 227 ? 22.764 11.178 -57.486 1.00 64.25 227 ASP A C 1
ATOM 1717 O O . ASP A 1 227 ? 22.002 10.217 -57.314 1.00 64.25 227 ASP A O 1
ATOM 1721 N N . PRO A 1 228 ? 23.406 11.336 -58.653 1.00 66.94 228 PRO A N 1
ATOM 1722 C CA . PRO A 1 228 ? 23.148 10.439 -59.757 1.00 66.94 228 PRO A CA 1
ATOM 1723 C C . PRO A 1 228 ? 23.522 8.979 -59.461 1.00 66.94 228 PRO A C 1
ATOM 1725 O O . PRO A 1 228 ? 24.683 8.635 -59.260 1.00 66.94 228 PRO A O 1
ATOM 1728 N N . GLY A 1 229 ? 22.520 8.096 -59.500 1.00 68.12 229 GLY A N 1
ATOM 1729 C CA . GLY A 1 229 ? 22.681 6.666 -59.217 1.00 68.12 229 GLY A CA 1
ATOM 1730 C C . GLY A 1 229 ? 22.520 6.270 -57.752 1.00 68.12 229 GLY A C 1
ATOM 1731 O O . GLY A 1 229 ? 22.625 5.078 -57.460 1.00 68.12 229 GLY A O 1
ATOM 1732 N N . TYR A 1 230 ? 22.206 7.225 -56.874 1.00 74.06 230 TYR A N 1
ATOM 1733 C CA . TYR A 1 230 ? 21.799 6.989 -55.495 1.00 74.06 230 TYR A CA 1
ATOM 1734 C C . TYR A 1 230 ? 20.295 7.226 -55.329 1.00 74.06 230 TYR A C 1
ATOM 1736 O O . TYR A 1 230 ? 19.749 8.237 -55.777 1.00 74.06 230 TYR A O 1
ATOM 1744 N N . TYR A 1 231 ? 19.616 6.274 -54.697 1.00 77.31 231 TYR A N 1
ATOM 1745 C CA . TYR A 1 231 ? 18.170 6.295 -54.537 1.00 77.31 231 TYR A CA 1
ATOM 1746 C C . TYR A 1 231 ? 17.789 5.909 -53.114 1.00 77.31 231 TYR A C 1
ATOM 1748 O O . TYR A 1 231 ? 18.101 4.809 -52.665 1.00 77.31 231 TYR A O 1
ATOM 1756 N N . LEU A 1 232 ? 17.077 6.803 -52.436 1.00 78.31 232 LEU A N 1
ATOM 1757 C CA . LEU A 1 232 ? 16.406 6.513 -51.176 1.00 78.31 232 LEU A CA 1
ATOM 1758 C C . LEU A 1 232 ? 15.022 5.965 -51.483 1.00 78.31 232 LEU A C 1
ATOM 1760 O O . LEU A 1 232 ? 14.270 6.583 -52.238 1.00 78.31 232 LEU A O 1
ATOM 1764 N N . VAL A 1 233 ? 14.697 4.819 -50.899 1.00 80.31 233 VAL A N 1
ATOM 1765 C CA . VAL A 1 233 ? 13.389 4.191 -51.061 1.00 80.31 233 VAL A CA 1
ATOM 1766 C C . VAL A 1 233 ? 12.795 3.874 -49.698 1.00 80.31 233 VAL A C 1
ATOM 1768 O O . VAL A 1 233 ? 13.484 3.455 -48.766 1.00 80.31 233 VAL A O 1
ATOM 1771 N N . SER A 1 234 ? 11.502 4.120 -49.575 1.00 79.88 234 SER A N 1
ATOM 1772 C CA . SER A 1 234 ? 10.727 3.996 -48.337 1.00 79.88 234 SER A CA 1
ATOM 1773 C C . SER A 1 234 ? 9.560 3.019 -48.469 1.00 79.88 234 SER A C 1
ATOM 1775 O O . SER A 1 234 ? 8.885 2.706 -47.494 1.00 79.88 234 SER A O 1
ATOM 1777 N N . ASN A 1 235 ? 9.300 2.543 -49.685 1.00 78.56 235 ASN A N 1
ATOM 1778 C CA . ASN A 1 235 ? 8.262 1.571 -49.982 1.00 78.56 235 ASN A CA 1
ATOM 1779 C C . ASN A 1 235 ? 8.658 0.697 -51.179 1.00 78.56 235 ASN A C 1
ATOM 1781 O O . ASN A 1 235 ? 9.613 0.974 -51.910 1.00 78.56 235 ASN A O 1
ATOM 1785 N N . GLU A 1 236 ? 7.910 -0.385 -51.366 1.00 81.69 236 GLU A N 1
ATOM 1786 C CA . GLU A 1 236 ? 8.213 -1.428 -52.340 1.00 81.69 236 GLU A CA 1
ATOM 1787 C C . GLU A 1 236 ? 8.128 -0.893 -53.770 1.00 81.69 236 GLU A C 1
ATOM 1789 O O . GLU A 1 236 ? 8.940 -1.250 -54.620 1.00 81.69 236 GLU A O 1
ATOM 1794 N N . ARG A 1 237 ? 7.185 0.017 -54.032 1.00 80.69 237 ARG A N 1
ATOM 1795 C CA . ARG A 1 237 ? 7.027 0.648 -55.342 1.00 80.69 237 ARG A CA 1
ATOM 1796 C C . ARG A 1 237 ? 8.251 1.481 -55.721 1.00 80.69 237 ARG A C 1
ATOM 1798 O O . ARG A 1 237 ? 8.766 1.306 -56.821 1.00 80.69 237 ARG A O 1
ATOM 1805 N N . GLU A 1 238 ? 8.739 2.336 -54.825 1.00 80.25 238 GLU A N 1
ATOM 1806 C CA . GLU A 1 238 ? 9.954 3.133 -55.051 1.00 80.25 238 GLU A CA 1
ATOM 1807 C C . GLU A 1 238 ? 11.168 2.238 -55.323 1.00 80.25 238 GLU A C 1
ATOM 1809 O O . GLU A 1 238 ? 11.919 2.475 -56.269 1.00 80.25 238 GLU A O 1
ATOM 1814 N N . PHE A 1 239 ? 11.325 1.163 -54.546 1.00 82.12 239 PHE A N 1
ATOM 1815 C CA . PHE A 1 239 ? 12.382 0.173 -54.758 1.00 82.12 239 PHE A CA 1
ATOM 1816 C C . PHE A 1 239 ? 12.328 -0.433 -56.169 1.00 82.12 239 PHE A C 1
ATOM 1818 O O . PHE A 1 239 ? 13.343 -0.522 -56.864 1.00 82.12 239 PHE A O 1
ATOM 1825 N N . LEU A 1 240 ? 11.133 -0.789 -56.636 1.00 76.19 240 LEU A N 1
ATOM 1826 C CA . LEU A 1 240 ? 10.920 -1.388 -57.953 1.00 76.19 240 LEU A CA 1
ATOM 1827 C C . LEU A 1 240 ? 11.114 -0.412 -59.111 1.00 76.19 240 LEU A C 1
ATOM 1829 O O . LEU A 1 240 ? 11.731 -0.768 -60.118 1.00 76.19 240 LEU A O 1
ATOM 1833 N N . GLU A 1 241 ? 10.626 0.819 -58.969 1.00 75.75 241 GLU A N 1
ATOM 1834 C CA . GLU A 1 241 ? 10.845 1.891 -59.942 1.00 75.75 241 GLU A CA 1
ATOM 1835 C C . GLU A 1 241 ? 12.349 2.148 -60.120 1.00 75.75 241 GLU A C 1
ATOM 1837 O O . GLU A 1 241 ? 12.852 2.213 -61.247 1.00 75.75 241 GLU A O 1
ATOM 1842 N N . VAL A 1 242 ? 13.098 2.177 -59.014 1.00 75.00 242 VAL A N 1
ATOM 1843 C CA . VAL A 1 242 ? 14.552 2.345 -59.033 1.00 75.00 242 VAL A CA 1
ATOM 1844 C C . VAL A 1 242 ? 15.257 1.176 -59.718 1.00 75.00 242 VAL A C 1
ATOM 1846 O O . VAL A 1 242 ? 16.182 1.405 -60.505 1.00 75.00 242 VAL A O 1
ATOM 1849 N N . LEU A 1 243 ? 14.832 -0.072 -59.492 1.00 75.69 243 LEU A N 1
ATOM 1850 C CA . LEU A 1 243 ? 15.394 -1.236 -60.191 1.00 75.69 243 LEU A CA 1
ATOM 1851 C C . LEU A 1 243 ? 15.203 -1.151 -61.711 1.00 75.69 243 LEU A C 1
ATOM 1853 O O . LEU A 1 243 ? 16.110 -1.543 -62.451 1.00 75.69 243 LEU A O 1
ATOM 1857 N N . ALA A 1 244 ? 14.099 -0.567 -62.178 1.00 72.81 244 ALA A N 1
ATOM 1858 C CA . ALA A 1 244 ? 13.793 -0.416 -63.598 1.00 72.81 244 ALA A CA 1
ATOM 1859 C C . ALA A 1 244 ? 14.568 0.713 -64.307 1.00 72.81 244 ALA A C 1
ATOM 1861 O O . ALA A 1 244 ? 14.646 0.715 -65.534 1.00 72.81 244 ALA A O 1
ATOM 1862 N N . TYR A 1 245 ? 15.166 1.666 -63.581 1.00 72.88 245 TYR A N 1
ATOM 1863 C CA . TYR A 1 245 ? 15.904 2.769 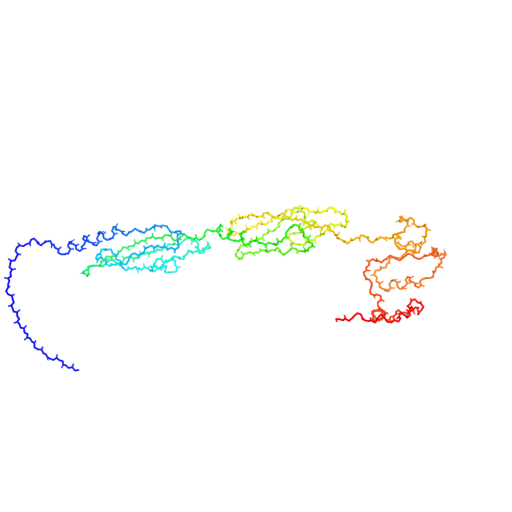-64.210 1.00 72.88 245 TYR A CA 1
ATOM 1864 C C . TYR A 1 245 ? 17.092 2.298 -65.065 1.00 72.88 245 TYR A C 1
ATOM 1866 O O . TYR A 1 245 ? 17.863 1.426 -64.680 1.00 72.88 245 TYR A O 1
ATOM 1874 N N . GLU A 1 246 ? 17.295 2.890 -66.236 1.00 65.62 246 GLU A N 1
ATOM 1875 C CA . GLU A 1 246 ? 18.462 2.564 -67.059 1.00 65.62 246 GLU A CA 1
ATOM 1876 C C . GLU A 1 246 ? 19.705 3.323 -66.577 1.00 65.62 246 GLU A C 1
ATOM 1878 O O . GLU A 1 246 ? 19.643 4.516 -66.262 1.00 65.62 246 GLU A O 1
ATOM 1883 N N . ASN A 1 247 ? 20.861 2.651 -66.573 1.00 63.00 247 ASN A N 1
ATOM 1884 C CA . ASN A 1 247 ? 22.145 3.314 -66.350 1.00 63.00 247 ASN A CA 1
ATOM 1885 C C . ASN A 1 247 ? 22.428 4.262 -67.527 1.00 63.00 247 ASN A C 1
ATOM 1887 O O . ASN A 1 247 ? 22.630 3.828 -68.660 1.00 63.00 247 ASN A O 1
ATOM 1891 N N . ASN A 1 248 ? 22.442 5.567 -67.267 1.00 60.19 248 ASN A N 1
ATOM 1892 C CA . ASN A 1 248 ? 22.571 6.622 -68.258 1.00 60.19 248 ASN A CA 1
ATOM 1893 C C . ASN A 1 248 ? 23.518 7.724 -67.764 1.00 60.19 248 ASN A C 1
ATOM 1895 O O . ASN A 1 248 ? 23.131 8.635 -67.030 1.00 60.19 248 ASN A O 1
ATOM 1899 N N . ALA A 1 249 ? 24.743 7.705 -68.286 1.00 55.88 249 ALA A N 1
ATOM 1900 C CA . ALA A 1 249 ? 25.786 8.669 -67.944 1.00 55.88 249 ALA A CA 1
ATOM 1901 C C . ALA A 1 249 ? 25.410 10.141 -68.232 1.00 55.88 249 ALA A C 1
ATOM 1903 O O . ALA A 1 249 ? 25.954 11.036 -67.596 1.00 55.88 249 ALA A O 1
ATOM 1904 N N . LYS A 1 250 ? 24.455 10.430 -69.138 1.00 52.97 250 LYS A N 1
ATOM 1905 C CA . LYS A 1 250 ? 23.965 11.806 -69.389 1.00 52.97 250 LYS A CA 1
ATOM 1906 C C . LYS A 1 250 ? 22.972 12.301 -68.334 1.00 52.97 250 LYS A C 1
ATOM 1908 O O . LYS A 1 250 ? 22.755 13.503 -68.235 1.00 52.97 250 LYS A O 1
ATOM 1913 N N . LYS A 1 251 ? 22.370 11.382 -67.573 1.00 54.25 251 LYS A N 1
ATOM 1914 C CA . LYS A 1 251 ? 21.564 11.649 -66.369 1.00 54.25 251 LYS A CA 1
ATOM 1915 C C . LYS A 1 251 ? 22.363 11.379 -65.079 1.00 54.25 251 LYS A C 1
ATOM 1917 O O . LYS A 1 251 ? 21.794 11.396 -63.997 1.00 54.25 251 LYS A O 1
ATOM 1922 N N . GLY A 1 252 ? 23.669 11.128 -65.228 1.00 50.91 252 GLY A N 1
ATOM 1923 C CA . GLY A 1 252 ? 24.668 10.951 -64.177 1.00 50.91 252 GLY A CA 1
ATOM 1924 C C . GLY A 1 252 ? 24.804 9.537 -63.589 1.00 50.91 252 GLY A C 1
ATOM 1925 O O . GLY A 1 252 ? 25.686 9.321 -62.772 1.00 50.91 252 GLY A O 1
ATOM 1926 N N . THR A 1 253 ? 24.030 8.537 -64.013 1.00 52.88 253 THR A N 1
ATOM 1927 C CA . THR A 1 253 ? 24.209 7.161 -63.516 1.00 52.88 253 THR A CA 1
ATOM 1928 C C . THR A 1 253 ? 25.460 6.504 -64.115 1.00 52.88 253 THR A C 1
ATOM 1930 O O . THR A 1 253 ? 25.527 6.250 -65.322 1.00 52.88 253 THR A O 1
ATOM 1933 N N . ILE A 1 254 ? 26.454 6.214 -63.267 1.00 52.03 254 ILE A N 1
ATOM 1934 C CA . ILE A 1 254 ? 27.721 5.556 -63.623 1.00 52.03 254 ILE A CA 1
ATOM 1935 C C . ILE A 1 254 ? 27.739 4.094 -63.160 1.00 52.03 254 ILE A C 1
ATOM 1937 O O . ILE A 1 254 ? 27.975 3.818 -61.999 1.00 52.03 254 ILE A O 1
ATOM 1941 N N . ALA A 1 255 ? 27.534 3.154 -64.087 1.00 56.06 255 ALA A N 1
ATOM 1942 C CA . ALA A 1 255 ? 27.797 1.704 -63.979 1.00 56.06 255 ALA A CA 1
ATOM 1943 C C . ALA A 1 255 ? 27.134 0.880 -62.839 1.00 56.06 255 ALA A C 1
ATOM 1945 O O . ALA A 1 255 ? 26.935 -0.319 -63.032 1.00 56.06 255 ALA A O 1
ATOM 1946 N N . ALA A 1 256 ? 26.741 1.471 -61.713 1.00 60.88 256 ALA A N 1
ATOM 1947 C CA . ALA A 1 256 ? 26.143 0.833 -60.547 1.00 60.88 256 ALA A CA 1
ATOM 1948 C C . ALA A 1 256 ? 25.012 1.707 -59.980 1.00 60.88 256 ALA A C 1
ATOM 1950 O O . ALA A 1 256 ? 25.030 2.930 -60.121 1.00 60.88 256 ALA A O 1
ATOM 1951 N N . LYS A 1 257 ? 24.029 1.063 -59.343 1.00 70.88 257 LYS A N 1
ATOM 1952 C CA . LYS A 1 257 ? 22.970 1.728 -58.579 1.00 70.88 257 LYS A CA 1
ATOM 1953 C C . LYS A 1 257 ? 23.199 1.468 -57.101 1.00 70.88 257 LYS A C 1
ATOM 1955 O O . LYS A 1 257 ? 23.446 0.324 -56.722 1.00 70.88 257 LYS A O 1
ATOM 1960 N N . VAL A 1 258 ? 23.067 2.506 -56.291 1.00 73.12 258 VAL A N 1
ATOM 1961 C CA . VAL A 1 258 ? 23.002 2.403 -54.836 1.00 73.12 258 VAL A CA 1
ATOM 1962 C C . VAL A 1 258 ? 21.558 2.670 -54.436 1.00 73.12 258 VAL A C 1
ATOM 1964 O O . VAL A 1 258 ? 21.011 3.722 -54.759 1.00 73.12 258 VAL A O 1
ATOM 1967 N N . ILE A 1 259 ? 20.927 1.693 -53.790 1.00 78.19 259 ILE A N 1
ATOM 1968 C CA . ILE A 1 259 ? 19.544 1.789 -53.323 1.00 78.19 259 ILE A CA 1
ATOM 1969 C C . ILE A 1 259 ? 19.580 1.663 -51.806 1.00 78.19 259 ILE A C 1
ATOM 1971 O O . ILE A 1 259 ? 19.923 0.602 -51.286 1.00 78.19 259 ILE A O 1
ATOM 1975 N N . GLU A 1 260 ? 19.267 2.746 -51.110 1.00 79.69 260 GLU A N 1
ATOM 1976 C CA . GLU A 1 260 ? 19.177 2.778 -49.658 1.00 79.69 260 GLU A CA 1
ATOM 1977 C C . GLU A 1 260 ? 17.719 2.632 -49.231 1.00 79.69 260 GLU A C 1
ATOM 1979 O O . GLU A 1 260 ? 16.850 3.406 -49.633 1.00 79.69 260 GLU A O 1
ATOM 1984 N N . ILE A 1 261 ? 17.461 1.610 -48.420 1.00 80.69 261 ILE A N 1
ATOM 1985 C CA . ILE A 1 261 ? 16.131 1.271 -47.928 1.00 80.69 261 ILE A CA 1
ATOM 1986 C C . ILE A 1 261 ? 15.960 1.895 -46.544 1.00 80.69 261 ILE A C 1
ATOM 1988 O O . ILE A 1 261 ? 16.685 1.570 -45.608 1.00 80.69 261 ILE A O 1
ATOM 1992 N N . THR A 1 262 ? 14.983 2.787 -46.422 1.00 75.06 262 THR A N 1
ATOM 1993 C CA . THR A 1 262 ? 14.739 3.599 -45.216 1.00 75.06 262 THR A CA 1
ATOM 1994 C C . THR A 1 262 ? 13.532 3.137 -44.401 1.00 75.06 262 THR A C 1
ATOM 1996 O O . THR A 1 262 ? 13.153 3.769 -43.415 1.00 75.06 262 THR A O 1
ATOM 1999 N N . SER A 1 263 ? 12.886 2.048 -44.810 1.00 70.62 263 SER A N 1
ATOM 2000 C CA . SER A 1 263 ? 11.718 1.450 -44.156 1.00 70.62 263 SER A CA 1
ATOM 2001 C C . SER A 1 263 ? 11.656 -0.040 -44.481 1.00 70.62 263 SER A C 1
ATOM 2003 O O . SER A 1 263 ? 12.228 -0.467 -45.479 1.00 70.62 263 SER A O 1
ATOM 2005 N N . ASP A 1 264 ? 10.980 -0.829 -43.647 1.00 73.50 264 ASP A N 1
ATOM 2006 C CA . ASP A 1 264 ? 10.788 -2.256 -43.923 1.00 73.50 264 ASP A CA 1
ATOM 2007 C C . ASP A 1 264 ? 9.957 -2.443 -45.203 1.00 73.50 264 ASP A C 1
ATOM 2009 O O . ASP A 1 264 ? 8.951 -1.754 -45.392 1.00 73.50 264 ASP A O 1
ATOM 2013 N N . LEU A 1 265 ? 10.407 -3.325 -46.098 1.00 77.38 265 LEU A N 1
ATOM 2014 C CA . LEU A 1 265 ? 9.805 -3.534 -47.417 1.00 77.38 265 LEU A CA 1
ATOM 2015 C C . LEU A 1 265 ? 9.267 -4.960 -47.526 1.00 77.38 265 LEU A C 1
ATOM 2017 O O . LEU A 1 265 ? 10.037 -5.919 -47.466 1.00 77.38 265 LEU A O 1
ATOM 2021 N N . ASP A 1 266 ? 7.970 -5.104 -47.789 1.00 77.56 266 ASP A N 1
ATOM 2022 C CA . ASP A 1 266 ? 7.351 -6.407 -48.029 1.00 77.56 266 ASP A CA 1
ATOM 2023 C C . ASP A 1 266 ? 7.391 -6.760 -49.523 1.00 77.56 266 ASP A C 1
ATOM 2025 O O . ASP A 1 266 ? 6.460 -6.499 -50.281 1.00 77.56 266 ASP A O 1
ATOM 2029 N N . LEU A 1 267 ? 8.512 -7.325 -49.977 1.00 72.94 267 LEU A N 1
ATOM 2030 C CA . LEU A 1 267 ? 8.755 -7.636 -51.393 1.00 72.94 267 LEU A CA 1
ATOM 2031 C C . LEU A 1 267 ? 8.113 -8.955 -51.867 1.00 72.94 267 LEU A C 1
ATOM 2033 O O . LEU A 1 267 ? 8.534 -9.519 -52.886 1.00 72.94 267 LEU A O 1
ATOM 2037 N N . GLY A 1 268 ? 7.108 -9.468 -51.156 1.00 71.81 268 GLY A N 1
ATOM 2038 C CA . GLY A 1 268 ? 6.335 -10.620 -51.603 1.00 71.81 268 GLY A CA 1
ATOM 2039 C C . GLY A 1 268 ? 5.576 -10.325 -52.906 1.00 71.81 268 GLY A C 1
ATOM 2040 O O . GLY A 1 268 ? 4.844 -9.346 -53.024 1.00 71.81 268 GLY A O 1
ATOM 2041 N N . TYR A 1 269 ? 5.770 -11.156 -53.940 1.00 66.50 269 TYR A N 1
ATOM 2042 C CA . TYR A 1 269 ? 5.264 -10.881 -55.299 1.00 66.50 269 TYR A CA 1
ATOM 2043 C C . TYR A 1 269 ? 3.749 -10.610 -55.335 1.00 66.50 269 TYR A C 1
ATOM 2045 O O . TYR A 1 269 ? 3.292 -9.678 -55.999 1.00 66.50 269 TYR A O 1
ATOM 2053 N N . SER A 1 270 ? 2.975 -11.412 -54.600 1.00 70.06 270 SER A N 1
ATOM 2054 C CA . SER A 1 270 ? 1.519 -11.282 -54.527 1.00 70.06 270 SER A CA 1
ATOM 2055 C C . SER A 1 270 ? 1.086 -10.094 -53.665 1.00 70.06 270 SER A C 1
ATOM 2057 O O . SER A 1 270 ? 0.146 -9.399 -54.052 1.00 70.06 270 SER A O 1
ATOM 2059 N N . GLU A 1 271 ? 1.754 -9.836 -52.532 1.00 73.38 271 GLU A N 1
ATOM 2060 C CA . GLU A 1 271 ? 1.466 -8.680 -51.674 1.00 73.38 271 GLU A CA 1
ATOM 2061 C C . GLU A 1 271 ? 1.710 -7.364 -52.419 1.00 73.38 271 GLU A C 1
ATOM 2063 O O . GLU A 1 271 ? 0.840 -6.490 -52.433 1.00 73.38 271 GLU A O 1
ATOM 2068 N N . VAL A 1 272 ? 2.844 -7.242 -53.114 1.00 71.62 272 VAL A N 1
ATOM 2069 C CA . VAL A 1 272 ? 3.182 -6.031 -53.869 1.00 71.62 272 VAL A CA 1
ATOM 2070 C C . VAL A 1 272 ? 2.212 -5.816 -55.034 1.00 71.62 272 VAL A C 1
ATOM 2072 O O . VAL A 1 272 ? 1.747 -4.694 -55.221 1.00 71.62 272 VAL A O 1
ATOM 2075 N N . LEU A 1 273 ? 1.848 -6.858 -55.795 1.00 73.00 273 LEU A N 1
ATOM 2076 C CA . LEU A 1 273 ? 0.864 -6.741 -56.885 1.00 73.00 273 LEU A CA 1
ATOM 2077 C C . LEU A 1 273 ? -0.524 -6.325 -56.390 1.00 73.00 273 LEU A C 1
ATOM 2079 O O . LEU A 1 273 ? -1.210 -5.547 -57.051 1.00 73.00 273 LEU A O 1
ATOM 2083 N N . ALA A 1 274 ? -0.947 -6.844 -55.237 1.00 78.38 274 ALA A N 1
ATOM 2084 C CA . ALA A 1 274 ? -2.215 -6.462 -54.630 1.00 78.38 274 ALA A CA 1
ATOM 2085 C C . ALA A 1 274 ? -2.189 -5.011 -54.121 1.00 78.38 274 ALA A C 1
ATOM 2087 O O . ALA A 1 274 ? -3.187 -4.299 -54.240 1.00 78.38 274 ALA A O 1
ATOM 2088 N N . LYS A 1 275 ? -1.051 -4.576 -53.567 1.00 80.19 275 LYS A N 1
ATOM 2089 C CA . LYS A 1 275 ? -0.846 -3.233 -53.009 1.00 80.19 275 LYS A CA 1
ATOM 2090 C C . LYS A 1 275 ? -0.653 -2.162 -54.092 1.00 80.19 275 LYS A C 1
ATOM 2092 O O . LYS A 1 275 ? -1.121 -1.042 -53.906 1.00 80.19 275 LYS A O 1
ATOM 2097 N N . TYR A 1 276 ? -0.020 -2.511 -55.215 1.00 79.75 276 TYR A N 1
ATOM 2098 C CA . TYR A 1 276 ? 0.308 -1.618 -56.335 1.00 79.75 276 TYR A CA 1
ATOM 2099 C C . TYR A 1 276 ? -0.135 -2.210 -57.691 1.00 79.75 276 TYR A C 1
ATOM 2101 O O . TYR A 1 276 ? 0.706 -2.571 -58.523 1.00 79.75 276 TYR A O 1
ATOM 2109 N N . PRO A 1 277 ? -1.453 -2.326 -57.946 1.00 75.12 277 PRO A N 1
ATOM 2110 C CA . PRO A 1 277 ? -1.995 -2.994 -59.135 1.00 75.12 277 PRO A CA 1
ATOM 2111 C C . PRO A 1 277 ? -1.645 -2.301 -60.462 1.00 75.12 277 PRO A C 1
ATOM 2113 O O . PRO A 1 277 ? -1.765 -2.901 -61.530 1.00 75.12 277 PRO A O 1
ATOM 2116 N N . GLU A 1 278 ? -1.236 -1.035 -60.417 1.00 72.62 278 GLU A N 1
ATOM 2117 C CA . GLU A 1 278 ? -0.835 -0.232 -61.572 1.00 72.62 278 GLU A CA 1
ATOM 2118 C C . GLU A 1 278 ? 0.628 -0.422 -62.003 1.00 72.62 278 GLU A C 1
ATOM 2120 O O . GLU A 1 278 ? 1.023 0.072 -63.061 1.00 72.62 278 GLU A O 1
ATOM 2125 N N . VAL A 1 279 ? 1.448 -1.110 -61.203 1.00 65.44 279 VAL A N 1
ATOM 2126 C CA . VAL A 1 279 ? 2.873 -1.293 -61.494 1.00 65.44 279 VAL A CA 1
ATOM 2127 C C . VAL A 1 279 ? 3.053 -2.430 -62.504 1.00 65.44 279 VAL A C 1
ATOM 2129 O O . VAL A 1 279 ? 2.879 -3.606 -62.194 1.00 65.44 279 VAL A O 1
ATOM 2132 N N . THR A 1 280 ? 3.435 -2.093 -63.739 1.00 60.59 280 THR A N 1
ATOM 2133 C CA . THR A 1 280 ? 3.889 -3.081 -64.732 1.00 60.59 280 THR A CA 1
ATOM 2134 C C . THR A 1 280 ? 5.299 -3.551 -64.390 1.00 60.59 280 THR A C 1
ATOM 2136 O O . THR A 1 280 ? 6.276 -2.835 -64.609 1.00 60.59 280 THR A O 1
ATOM 2139 N N . PHE A 1 281 ? 5.406 -4.763 -63.857 1.00 60.38 281 PHE A N 1
ATOM 2140 C CA . PHE A 1 281 ? 6.686 -5.378 -63.527 1.00 60.38 281 PHE A CA 1
ATOM 2141 C C . PHE A 1 281 ? 7.450 -5.787 -64.784 1.00 60.38 281 PHE A C 1
ATOM 2143 O O . PHE A 1 281 ? 6.892 -6.401 -65.693 1.00 60.38 281 PHE A O 1
ATOM 2150 N N . ASN A 1 282 ? 8.751 -5.501 -64.806 1.00 57.34 282 ASN A N 1
ATOM 2151 C CA . ASN A 1 282 ? 9.662 -6.193 -65.704 1.00 57.34 282 ASN A CA 1
ATOM 2152 C C . ASN A 1 282 ? 9.838 -7.624 -65.168 1.00 57.34 282 ASN A C 1
ATOM 2154 O O . ASN A 1 282 ? 10.431 -7.830 -64.106 1.00 57.34 282 ASN A O 1
ATOM 2158 N N . ASP A 1 283 ? 9.296 -8.595 -65.895 1.00 53.38 283 ASP A N 1
ATOM 2159 C CA . ASP A 1 283 ? 9.318 -10.034 -65.600 1.00 53.38 283 ASP A CA 1
ATOM 2160 C C . ASP A 1 283 ? 10.734 -10.611 -65.419 1.00 53.38 283 ASP A C 1
ATOM 2162 O O . ASP A 1 283 ? 10.910 -11.676 -64.832 1.00 53.38 283 ASP A O 1
ATOM 2166 N N . THR A 1 284 ? 11.770 -9.888 -65.851 1.00 53.00 284 THR A N 1
ATOM 2167 C CA . THR A 1 284 ? 13.169 -10.273 -65.625 1.00 53.00 284 THR A CA 1
ATOM 2168 C C . THR A 1 284 ? 13.713 -9.938 -64.229 1.00 53.00 284 THR A C 1
ATOM 2170 O O . THR A 1 284 ? 14.725 -10.524 -63.834 1.00 53.00 284 THR A O 1
ATOM 2173 N N . ILE A 1 285 ? 13.067 -9.033 -63.477 1.00 53.56 285 ILE A N 1
ATOM 2174 C CA . ILE A 1 285 ? 13.498 -8.602 -62.130 1.00 53.56 285 ILE A CA 1
ATOM 2175 C C . ILE A 1 285 ? 13.068 -9.622 -61.072 1.00 53.56 285 ILE A C 1
ATOM 2177 O O . ILE A 1 285 ? 13.865 -10.014 -60.221 1.00 53.56 285 ILE A O 1
ATOM 2181 N N . PHE A 1 286 ? 11.835 -10.116 -61.171 1.00 51.41 286 PHE A N 1
ATOM 2182 C CA . PHE A 1 286 ? 11.353 -11.245 -60.385 1.00 51.41 286 PHE A CA 1
ATOM 2183 C C . PHE A 1 286 ? 11.561 -12.519 -61.192 1.00 51.41 286 PHE A C 1
ATOM 2185 O O . PHE A 1 286 ? 10.647 -13.009 -61.849 1.00 51.41 286 PHE A O 1
ATOM 2192 N N . ARG A 1 287 ? 12.773 -13.084 -61.159 1.00 49.97 287 ARG A N 1
ATOM 2193 C CA . ARG A 1 287 ? 12.907 -14.481 -61.588 1.00 49.97 287 ARG A CA 1
ATOM 2194 C C . ARG A 1 287 ? 11.988 -15.308 -60.701 1.00 49.97 287 ARG A C 1
ATOM 2196 O O . ARG A 1 287 ? 12.035 -15.138 -59.486 1.00 49.97 287 ARG A O 1
ATOM 2203 N N . GLU A 1 288 ? 11.185 -16.184 -61.303 1.00 44.22 288 GLU A N 1
ATOM 2204 C CA . GLU A 1 288 ? 10.415 -17.196 -60.581 1.00 44.22 288 GLU A CA 1
ATOM 2205 C C . GLU A 1 288 ? 11.344 -17.910 -59.591 1.00 44.22 288 GLU A C 1
ATOM 2207 O O . GLU A 1 288 ? 12.086 -18.835 -59.939 1.00 44.22 288 GLU A O 1
ATOM 2212 N N . HIS A 1 289 ? 11.332 -17.482 -58.331 1.00 43.84 289 HIS A N 1
ATOM 2213 C CA . HIS A 1 289 ? 11.785 -18.338 -57.263 1.00 43.84 289 HIS A CA 1
ATOM 2214 C C . HIS A 1 289 ? 10.749 -19.447 -57.232 1.00 43.84 289 HIS A C 1
ATOM 2216 O O . HIS A 1 289 ? 9.583 -19.203 -56.918 1.00 43.84 289 HIS A O 1
ATOM 2222 N N . LYS A 1 290 ? 11.160 -20.667 -57.604 1.00 43.28 290 LYS A N 1
ATOM 2223 C CA . LYS A 1 290 ? 10.406 -21.857 -57.216 1.00 43.28 290 LYS A CA 1
ATOM 2224 C C . LYS A 1 290 ? 10.130 -21.683 -55.730 1.00 43.28 290 LYS A C 1
ATOM 2226 O O . LYS A 1 290 ? 11.076 -21.568 -54.954 1.00 43.28 290 LYS A O 1
ATOM 2231 N N . THR A 1 291 ? 8.851 -21.539 -55.420 1.00 44.47 291 THR A N 1
ATOM 2232 C CA . THR A 1 291 ? 8.268 -21.257 -54.113 1.00 44.47 291 THR A CA 1
ATOM 2233 C C . THR A 1 291 ? 9.160 -21.785 -52.991 1.00 44.47 291 THR A C 1
ATOM 2235 O O . THR A 1 291 ? 9.458 -22.985 -53.005 1.00 44.47 291 THR A O 1
ATOM 2238 N N . PRO A 1 292 ? 9.572 -20.970 -51.998 1.00 41.81 292 PRO A N 1
ATOM 2239 C CA . PRO A 1 292 ? 9.971 -21.542 -50.726 1.00 41.81 292 PRO A CA 1
ATOM 2240 C C . PRO A 1 292 ? 8.776 -22.374 -50.269 1.00 41.81 292 PRO A C 1
ATOM 2242 O O . PRO A 1 292 ? 7.679 -21.846 -50.075 1.00 41.81 292 PRO A O 1
ATOM 2245 N N . GLN A 1 293 ? 8.949 -23.694 -50.212 1.00 41.88 293 GLN A N 1
ATOM 2246 C CA . GLN A 1 293 ? 7.978 -24.554 -49.562 1.00 41.88 293 GLN A CA 1
ATOM 2247 C C . GLN A 1 293 ? 7.899 -24.068 -48.117 1.00 41.88 293 GLN A C 1
ATOM 2249 O O . GLN A 1 293 ? 8.846 -24.238 -47.359 1.00 41.88 293 GLN A O 1
ATOM 2254 N N . THR A 1 294 ? 6.813 -23.351 -47.831 1.00 38.97 294 THR A N 1
ATOM 2255 C CA . THR A 1 294 ? 6.251 -22.986 -46.529 1.00 38.97 294 THR A CA 1
ATOM 2256 C C . THR A 1 294 ? 7.058 -23.473 -45.325 1.00 38.97 294 THR A C 1
ATOM 2258 O O . THR A 1 294 ? 7.138 -24.683 -45.098 1.00 38.97 294 THR A O 1
ATOM 2261 N N . HIS A 1 295 ? 7.530 -22.557 -44.475 1.00 27.22 295 HIS A N 1
ATOM 2262 C CA . HIS A 1 295 ? 7.622 -22.919 -43.064 1.00 27.22 295 HIS A CA 1
ATOM 2263 C C . HIS A 1 295 ? 6.185 -23.165 -42.568 1.00 27.22 295 HIS A C 1
ATOM 2265 O O . HIS A 1 295 ? 5.333 -22.292 -42.751 1.00 27.22 295 HIS A O 1
ATOM 2271 N N . PRO A 1 296 ? 5.879 -24.360 -42.037 1.00 41.12 296 PRO A N 1
ATOM 2272 C CA . PRO A 1 296 ? 4.575 -24.639 -41.464 1.00 41.12 296 PRO A CA 1
ATOM 2273 C C . PRO A 1 296 ? 4.387 -23.827 -40.179 1.00 41.12 296 PRO A C 1
ATOM 2275 O O . PRO A 1 296 ? 5.346 -23.626 -39.431 1.00 41.12 296 PRO A O 1
ATOM 2278 N N . LEU A 1 297 ? 3.147 -23.371 -39.978 1.00 38.50 297 LEU A N 1
ATOM 2279 C CA . LEU A 1 297 ? 2.621 -22.860 -38.709 1.00 38.50 297 LEU A CA 1
ATOM 2280 C C . LEU A 1 297 ? 2.807 -23.875 -37.573 1.00 38.50 297 LEU A C 1
ATOM 2282 O O . LEU A 1 297 ? 2.667 -25.091 -37.852 1.00 38.50 297 LEU A O 1
#

Foldseek 3Di:
DDDDDDDDDDDDDDDPDPDDCPPPVVVQVVVQVVFVVPDDDDQEDPDQFDQDDQDDDQKGKFKDKPCCVAANSRGGGDAAAVVVAKDWMKIWIWIDDPHDIDIDIHIHIRGHDHVVVVVVVQVVPDDFDDAEEDDAFTQDDQDDVQKGKWKDKPCCVQANRRRGGDAAEPPDAKDWMWMKIWIDDPRDIDIDIDIHIYHHDPDDDPDPVPPPDDDPDDDPPPDDDPAAQEEEDAEPLSVQVSVPDDQDVVSPRDPHHHYHYPYDYDNDPVVCCVVCVPDDHPCVVDDPPPDPPDPDD